Protein AF-A0A2V7WWE2-F1 (afdb_monomer_lite)

pLDDT: mean 91.89, std 11.07, range [29.5, 98.69]

Sequence (239 aa):
MPLVTQDVGNCPMEGPNFLPQVLTAIAQVRSQQPEIFQDAGGNTLVVSPGRFLVGVIDNLDRMGLCAGFDTEEIQVTNAASFNDQYHLLTSRGYLRTDPSIYRATCHPSAVPTPHPPFHPANPGCSLPSSLETTCDFEPQIMYVADVESSLDQVIREHPEAFDNPQAYTPRVNDGYLNIYHQWFIDAMVKRGYCAWWDSEEVQVKKENRFSEHYKIFLSDGHVRRGNDSYRSTCWPAAF

Foldseek 3Di:
DDPPPDDFFDWAAPADPCLVQLLVLLVVLCVVPVVQWDDDPPWIARQDVQSNLVSSQVSLVVVQWHWAAPPAWIWIGNDQQKTWTFGQADPRRTGDNDRVRTDTMGGGGCPPPDDDDFDDWDVLAPADADAFRDWDDHPDDDCQVLLLVLLLVLLVVCVVQFPDSPDPWTFGHPVCPVPSVVSSQVSLSVVQWTWDDPPAWIWIDNYQQKIWTFRQADPVRIGDHDPVRTDTITGRYHD

Secondary structure (DSSP, 8-state):
---------B------SSHHHHHHHHHHHHHH-GGGEEEETTEEEES-HHHHHHHHHHHHHHTT-EEEE-SS-EEEEEETTEEEEE--B-TT-BBP-SGGGEEEEEBS---SPPPPPPPPPPTT--SPP---SEEE--S--SSHHHHHHHHHHHHHH-GGGBS-TTSSSPBBPGGGHHHHHHHHHHHHHHTT-EEEE-SS-EEEESSTT-EEEE--B-TTSBBP-SGGGEEEEEES---

Radius of gyration: 20.91 Å; chains: 1; bounding box: 53×30×55 Å

Structure (mmCIF, N/CA/C/O backbone):
data_AF-A0A2V7WWE2-F1
#
_entry.id   AF-A0A2V7WWE2-F1
#
loop_
_atom_site.group_PDB
_atom_site.id
_atom_site.type_symbol
_atom_site.label_atom_id
_atom_site.label_alt_id
_atom_site.label_comp_id
_atom_site.label_asym_id
_atom_site.label_entity_id
_atom_site.label_seq_id
_atom_site.pdbx_PDB_ins_code
_atom_site.Cartn_x
_atom_site.Cartn_y
_atom_site.Cartn_z
_atom_site.occupancy
_atom_site.B_iso_or_equiv
_atom_site.auth_seq_id
_atom_site.auth_comp_id
_atom_site.auth_asym_id
_atom_site.auth_atom_id
_atom_site.pdbx_PDB_model_num
ATOM 1 N N . MET A 1 1 ? 22.322 8.525 15.252 1.00 35.34 1 MET A N 1
ATOM 2 C CA . MET A 1 1 ? 23.369 8.727 14.226 1.00 35.34 1 MET A CA 1
ATOM 3 C C . MET A 1 1 ? 22.893 9.856 13.328 1.00 35.34 1 MET A C 1
ATOM 5 O O . MET A 1 1 ? 21.698 9.870 13.056 1.00 35.34 1 MET A O 1
ATOM 9 N N . PRO A 1 2 ? 23.733 10.829 12.948 1.00 29.50 2 PRO A N 1
ATOM 10 C CA . PRO A 1 2 ? 23.307 11.861 12.010 1.00 29.50 2 PRO A CA 1
ATOM 11 C C . PRO A 1 2 ? 22.984 11.204 10.662 1.00 29.50 2 PRO A C 1
ATOM 13 O O . PRO A 1 2 ? 23.776 10.402 10.167 1.00 29.50 2 PRO A O 1
ATOM 16 N N . LEU A 1 3 ? 21.809 11.515 10.109 1.00 32.94 3 LEU A N 1
ATOM 17 C CA . LEU A 1 3 ? 21.465 11.230 8.718 1.00 32.94 3 LEU A CA 1
ATOM 18 C C . LEU A 1 3 ? 22.483 11.969 7.852 1.00 32.94 3 LEU A C 1
ATOM 20 O O . LEU A 1 3 ? 22.447 13.193 7.748 1.00 32.94 3 LEU A O 1
ATOM 24 N N . VAL A 1 4 ? 23.433 11.231 7.287 1.00 37.19 4 VAL A N 1
ATOM 25 C CA . VAL A 1 4 ? 24.248 11.743 6.192 1.00 37.19 4 VAL A CA 1
ATOM 26 C C . VAL A 1 4 ? 23.308 11.786 4.999 1.00 37.19 4 VAL A C 1
ATOM 28 O O . VAL A 1 4 ? 23.065 10.765 4.362 1.00 37.19 4 VAL A O 1
ATOM 31 N N . THR A 1 5 ? 22.714 12.947 4.739 1.00 43.22 5 THR A N 1
ATOM 32 C CA . THR A 1 5 ? 22.095 13.216 3.445 1.00 43.22 5 THR A CA 1
ATOM 33 C C . THR A 1 5 ? 23.237 13.220 2.442 1.00 43.22 5 THR A C 1
ATOM 35 O O . THR A 1 5 ? 24.013 14.174 2.381 1.00 43.22 5 THR A O 1
ATOM 38 N N . GLN A 1 6 ? 23.417 12.107 1.736 1.00 47.66 6 GLN A N 1
ATOM 39 C CA . GLN A 1 6 ? 24.219 12.104 0.525 1.00 47.66 6 GLN A CA 1
ATOM 40 C C . GLN A 1 6 ? 23.581 13.157 -0.383 1.00 47.66 6 GLN A C 1
ATOM 42 O O . GLN A 1 6 ? 22.377 13.082 -0.631 1.00 47.66 6 GLN A O 1
ATOM 47 N N . ASP A 1 7 ? 24.350 14.174 -0.783 1.00 50.06 7 ASP A N 1
ATOM 48 C CA . ASP A 1 7 ? 23.918 15.094 -1.834 1.00 50.06 7 ASP A CA 1
ATOM 49 C C . ASP A 1 7 ? 23.379 14.234 -2.975 1.00 50.06 7 ASP A C 1
ATOM 51 O O . ASP A 1 7 ? 24.085 13.342 -3.459 1.00 50.06 7 ASP A O 1
ATOM 55 N N . VAL A 1 8 ? 22.112 14.446 -3.339 1.00 56.44 8 VAL A N 1
ATOM 56 C CA . VAL A 1 8 ? 21.501 13.741 -4.463 1.00 56.44 8 VAL A CA 1
ATOM 57 C C . VAL A 1 8 ? 22.369 14.079 -5.667 1.00 56.44 8 VAL A C 1
ATOM 59 O O . VAL A 1 8 ? 22.483 15.243 -6.055 1.00 56.44 8 VAL A O 1
ATOM 62 N N . GLY A 1 9 ? 23.090 13.069 -6.153 1.00 61.12 9 GLY A N 1
ATOM 63 C CA . GLY A 1 9 ? 24.083 13.214 -7.202 1.00 61.12 9 GLY A CA 1
ATOM 64 C C . GLY A 1 9 ? 23.501 13.871 -8.450 1.00 61.12 9 GLY A C 1
ATOM 65 O O . GLY A 1 9 ? 22.290 13.907 -8.658 1.00 61.12 9 GLY A O 1
ATOM 66 N N . ASN A 1 10 ? 24.371 14.397 -9.308 1.00 82.44 10 ASN A N 1
ATOM 67 C CA . ASN A 1 10 ? 23.951 14.892 -10.615 1.00 82.44 10 ASN A CA 1
ATOM 68 C C . ASN A 1 10 ? 23.243 13.753 -11.379 1.00 82.44 10 ASN A C 1
ATOM 70 O O . ASN A 1 10 ? 23.842 12.691 -11.559 1.00 82.44 10 ASN A O 1
ATOM 74 N N . CYS A 1 11 ? 22.000 13.981 -11.819 1.00 91.50 11 CYS A N 1
ATOM 75 C CA . CYS A 1 11 ? 21.177 13.012 -12.553 1.00 91.50 11 CYS A CA 1
ATOM 76 C C . CYS A 1 11 ? 20.905 13.482 -13.998 1.00 91.50 11 CYS A C 1
ATOM 78 O O . CYS A 1 11 ? 19.792 13.915 -14.311 1.00 91.50 11 CYS A O 1
ATOM 80 N N . PRO A 1 12 ? 21.912 13.484 -14.888 1.00 93.31 12 PRO A N 1
ATOM 81 C CA . PRO A 1 12 ? 21.728 13.836 -16.293 1.00 93.31 12 PRO A CA 1
ATOM 82 C C . PRO A 1 12 ? 20.987 12.756 -17.099 1.00 93.31 12 PRO A C 1
ATOM 84 O O . PRO A 1 12 ? 20.907 11.587 -16.731 1.00 93.31 12 PRO A O 1
ATOM 87 N N . MET A 1 13 ? 20.490 13.155 -18.270 1.00 93.25 13 MET A N 1
ATOM 88 C CA . MET A 1 13 ? 20.027 12.236 -19.312 1.00 93.25 13 MET A CA 1
ATOM 89 C C . MET A 1 13 ? 21.231 11.703 -20.100 1.00 93.25 13 MET A C 1
ATOM 91 O O . MET A 1 13 ? 21.795 12.428 -20.920 1.00 93.25 13 MET A O 1
ATOM 95 N N . GLU A 1 14 ? 21.607 10.445 -19.874 1.00 92.88 14 GLU A N 1
ATOM 96 C CA . GLU A 1 14 ? 22.780 9.795 -20.496 1.00 92.88 14 GLU A CA 1
ATOM 97 C C . GLU A 1 14 ? 22.408 8.597 -21.387 1.00 92.88 14 GLU A C 1
ATOM 99 O O . GLU A 1 14 ? 23.221 8.127 -22.182 1.00 92.88 14 GLU A O 1
ATOM 104 N N . GLY A 1 15 ? 21.149 8.159 -21.312 1.00 92.50 15 GLY A N 1
ATOM 105 C CA . GLY A 1 15 ? 20.620 6.978 -21.988 1.00 92.50 15 GLY A CA 1
ATOM 106 C C . GLY A 1 15 ? 20.511 5.780 -21.035 1.00 92.50 15 GLY A C 1
ATOM 107 O O . GLY A 1 15 ? 21.312 5.657 -20.111 1.00 92.50 15 GLY A O 1
ATOM 108 N N . PRO A 1 16 ? 19.520 4.890 -21.227 1.00 96.56 16 PRO A N 1
ATOM 109 C CA . PRO A 1 16 ? 19.283 3.802 -20.290 1.00 96.56 16 PRO A CA 1
ATOM 110 C C . PRO A 1 16 ? 20.266 2.641 -20.472 1.00 96.56 16 PRO A C 1
ATOM 112 O O . PRO A 1 16 ? 20.430 2.109 -21.571 1.00 96.56 16 PRO A O 1
ATOM 115 N N . ASN A 1 17 ? 20.818 2.170 -19.362 1.00 97.94 17 ASN A N 1
ATOM 116 C CA . ASN A 1 17 ? 21.628 0.961 -19.241 1.00 97.94 17 ASN A CA 1
ATOM 117 C C . ASN A 1 17 ? 20.767 -0.290 -18.988 1.00 97.94 17 ASN A C 1
ATOM 119 O O . ASN A 1 17 ? 21.136 -1.389 -19.405 1.00 97.94 17 ASN A O 1
ATOM 123 N N . PHE A 1 18 ? 19.616 -0.127 -18.324 1.00 98.38 18 PHE A N 1
ATOM 124 C CA . PHE A 1 18 ? 18.780 -1.237 -17.832 1.00 98.38 18 PHE A CA 1
ATOM 125 C C . PHE A 1 18 ? 17.380 -1.328 -18.463 1.00 98.38 18 PHE A C 1
ATOM 127 O O . PHE A 1 18 ? 16.560 -2.140 -18.026 1.00 98.38 18 PHE A O 1
ATOM 134 N N . LEU A 1 19 ? 17.078 -0.533 -19.498 1.00 98.19 19 LEU A N 1
ATOM 135 C CA . LEU A 1 19 ? 15.742 -0.500 -20.111 1.00 98.19 19 LEU A CA 1
ATOM 136 C C . LEU A 1 19 ? 15.237 -1.891 -20.554 1.00 98.19 19 LEU A C 1
ATOM 138 O O . LEU A 1 19 ? 14.092 -2.216 -20.235 1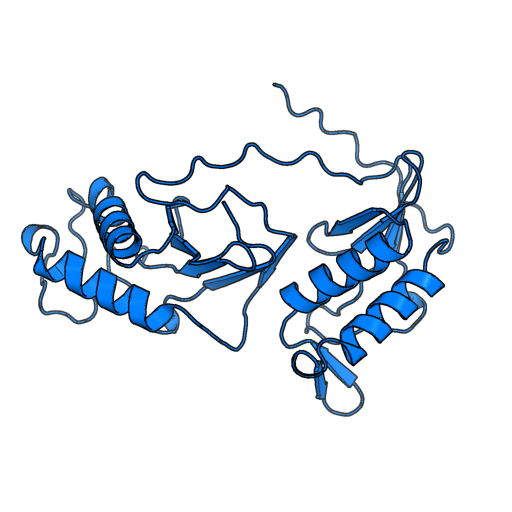.00 98.19 19 LEU A O 1
ATOM 142 N N . PRO A 1 20 ? 16.030 -2.751 -21.231 1.00 98.19 20 PRO A N 1
ATOM 143 C CA . PRO A 1 20 ? 15.572 -4.095 -21.595 1.00 98.19 20 PRO A CA 1
ATOM 144 C C . PRO A 1 20 ? 15.162 -4.954 -20.388 1.00 98.19 20 PRO A C 1
ATOM 146 O O . PRO A 1 20 ? 14.173 -5.686 -20.455 1.00 98.19 20 PRO A O 1
ATOM 149 N N . GLN A 1 21 ? 15.895 -4.856 -19.279 1.00 98.69 21 GLN A N 1
ATOM 150 C CA . GLN A 1 21 ? 15.638 -5.598 -18.047 1.00 98.69 21 GLN A CA 1
ATOM 151 C C . GLN A 1 21 ? 14.380 -5.078 -17.354 1.00 98.69 21 GLN A C 1
ATOM 153 O O . GLN A 1 21 ? 13.536 -5.879 -16.961 1.00 98.69 21 GLN A O 1
ATOM 158 N N . VAL A 1 22 ? 14.189 -3.756 -17.304 1.00 98.62 22 VAL A N 1
ATOM 159 C CA . VAL A 1 22 ? 12.964 -3.133 -16.775 1.00 98.62 22 VAL A CA 1
ATOM 160 C C . VAL A 1 22 ? 11.737 -3.572 -17.572 1.00 98.62 22 VAL A C 1
ATOM 162 O O . VAL A 1 22 ? 10.755 -4.031 -16.991 1.00 98.62 22 VAL A O 1
ATOM 165 N N . LEU A 1 23 ? 11.792 -3.519 -18.907 1.00 98.38 23 LEU A N 1
ATOM 166 C CA . LEU A 1 23 ? 10.684 -3.977 -19.754 1.00 98.38 23 LEU A CA 1
ATOM 167 C C . LEU A 1 23 ? 10.405 -5.478 -19.577 1.00 98.38 23 LEU A C 1
ATOM 169 O O . LEU A 1 23 ? 9.245 -5.894 -19.558 1.00 98.38 23 LEU A O 1
ATOM 173 N N . THR A 1 24 ? 11.454 -6.286 -19.398 1.00 98.56 24 THR A N 1
ATOM 174 C CA . THR A 1 24 ? 11.321 -7.722 -19.112 1.00 98.56 24 THR A CA 1
ATOM 175 C C . THR A 1 24 ? 10.654 -7.959 -17.757 1.00 98.56 24 THR A C 1
ATOM 177 O O . THR A 1 24 ? 9.721 -8.757 -17.676 1.00 98.56 24 THR A O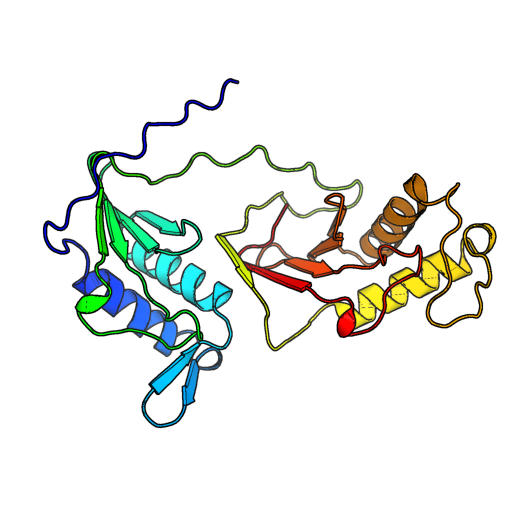 1
ATOM 180 N N . ALA A 1 25 ? 11.068 -7.240 -16.711 1.00 98.69 25 ALA A N 1
ATOM 181 C CA . ALA A 1 25 ? 10.481 -7.334 -15.378 1.00 98.69 25 ALA A CA 1
ATOM 182 C C . ALA A 1 25 ? 8.994 -6.941 -15.388 1.00 98.69 25 ALA A C 1
ATOM 184 O O . ALA A 1 25 ? 8.163 -7.668 -14.849 1.00 98.69 25 ALA A O 1
ATOM 185 N N . ILE A 1 26 ? 8.623 -5.866 -16.092 1.00 98.56 26 ILE A N 1
ATOM 186 C CA . ILE A 1 26 ? 7.218 -5.466 -16.287 1.00 98.56 26 ILE A CA 1
ATOM 187 C C . ILE A 1 26 ? 6.414 -6.582 -16.965 1.00 98.56 26 ILE A C 1
ATOM 189 O O . ILE A 1 26 ? 5.316 -6.924 -16.518 1.00 98.56 26 ILE A O 1
ATOM 193 N N . ALA A 1 27 ? 6.945 -7.171 -18.041 1.00 98.19 27 ALA A N 1
ATOM 194 C CA . ALA A 1 27 ? 6.279 -8.265 -18.745 1.00 98.19 27 ALA A CA 1
ATOM 195 C C . ALA A 1 27 ? 6.100 -9.503 -17.849 1.00 98.19 27 ALA A C 1
ATOM 197 O O . ALA A 1 27 ? 5.054 -10.154 -17.893 1.00 98.19 27 ALA A O 1
ATOM 198 N N . GLN A 1 28 ? 7.084 -9.800 -16.998 1.00 98.69 28 GLN A N 1
ATOM 199 C CA . GLN A 1 28 ? 6.992 -10.871 -16.010 1.00 98.69 28 GLN A CA 1
ATOM 200 C C . GLN A 1 28 ? 5.907 -10.592 -14.970 1.00 98.69 28 GLN A C 1
ATOM 202 O O . GLN A 1 28 ? 5.098 -11.483 -14.728 1.00 98.69 28 GLN A O 1
ATOM 207 N N . VAL A 1 29 ? 5.802 -9.370 -14.431 1.00 98.56 29 VAL A N 1
ATOM 208 C CA . VAL A 1 29 ? 4.708 -9.017 -13.506 1.00 98.56 29 VAL A CA 1
ATOM 209 C C . VAL A 1 29 ? 3.347 -9.204 -14.172 1.00 98.56 29 VAL A C 1
ATOM 211 O O . VAL A 1 29 ? 2.466 -9.820 -13.580 1.00 98.56 29 VAL A O 1
ATOM 214 N N . ARG A 1 30 ? 3.186 -8.770 -15.429 1.00 97.75 30 ARG A N 1
ATOM 215 C CA . ARG A 1 30 ? 1.944 -8.988 -16.197 1.00 97.75 30 ARG A CA 1
ATOM 216 C C . ARG A 1 30 ? 1.577 -10.461 -16.340 1.00 97.75 30 ARG A C 1
ATOM 218 O O . ARG A 1 30 ? 0.399 -10.796 -16.307 1.00 97.75 30 ARG A O 1
ATOM 225 N N . SER A 1 31 ? 2.568 -11.334 -16.502 1.00 98.06 31 SER A N 1
ATOM 226 C CA . SER A 1 31 ? 2.343 -12.779 -16.579 1.00 98.06 31 SER A CA 1
ATOM 227 C C . SER A 1 31 ? 2.091 -13.421 -15.212 1.00 98.06 31 SER A C 1
ATOM 229 O O . SER A 1 31 ? 1.371 -14.412 -15.145 1.00 98.06 31 SER A O 1
ATOM 231 N N . GLN A 1 32 ? 2.729 -12.921 -14.154 1.00 98.38 32 GLN A N 1
ATOM 232 C CA . GLN A 1 32 ? 2.682 -13.493 -12.804 1.00 98.38 32 GLN A CA 1
ATOM 233 C C . GLN A 1 32 ? 1.435 -13.054 -12.030 1.00 98.38 32 GLN A C 1
ATOM 235 O O . GLN A 1 32 ? 0.919 -13.826 -11.229 1.00 98.38 32 GLN A O 1
ATOM 240 N N . GLN A 1 33 ? 0.979 -11.822 -12.255 1.00 97.38 33 GLN A N 1
ATOM 241 C CA . GLN A 1 33 ? -0.119 -11.176 -11.535 1.00 97.38 33 GLN A CA 1
ATOM 242 C C . GLN A 1 33 ? -1.065 -10.480 -12.532 1.00 97.38 33 GLN A C 1
ATOM 244 O O . GLN A 1 33 ? -1.207 -9.259 -12.494 1.00 97.38 33 GLN A O 1
ATOM 249 N N . PRO A 1 34 ? -1.683 -11.195 -13.489 1.00 97.25 34 PRO A N 1
ATOM 250 C CA . PRO A 1 34 ? -2.533 -10.567 -14.504 1.00 97.25 34 PRO A CA 1
ATOM 251 C C . PRO A 1 34 ? -3.722 -9.789 -13.912 1.00 97.25 34 PRO A C 1
ATOM 253 O O . PRO A 1 34 ? -4.202 -8.846 -14.531 1.00 97.25 34 PRO A O 1
ATOM 256 N N . GLU A 1 35 ? -4.177 -10.141 -12.710 1.00 96.00 35 GLU A N 1
ATOM 257 C CA . GLU A 1 35 ? -5.311 -9.529 -12.017 1.00 96.00 35 GLU A CA 1
ATOM 258 C C . GLU A 1 35 ? -5.083 -8.083 -11.557 1.00 96.00 35 GLU A C 1
ATOM 260 O O . GLU A 1 35 ? -6.055 -7.394 -11.258 1.00 96.00 35 GLU A O 1
ATOM 265 N N . ILE A 1 36 ? -3.832 -7.603 -11.510 1.00 96.56 36 ILE A N 1
ATOM 266 C CA . ILE A 1 36 ? -3.538 -6.198 -11.169 1.00 96.56 36 ILE A CA 1
ATOM 267 C C . ILE A 1 36 ? -3.534 -5.276 -12.395 1.00 96.56 36 ILE A C 1
ATOM 269 O O . ILE A 1 36 ? -3.244 -4.085 -12.269 1.00 96.56 36 ILE A O 1
ATOM 273 N N . PHE A 1 37 ? -3.865 -5.808 -13.575 1.00 97.25 37 PHE A N 1
ATOM 274 C CA . PHE A 1 37 ? -3.921 -5.070 -14.831 1.00 97.25 37 PHE A CA 1
ATOM 275 C C . PHE A 1 37 ? -5.337 -5.070 -15.404 1.00 97.25 37 PHE A C 1
ATOM 277 O O . PHE A 1 37 ? -5.995 -6.105 -15.491 1.00 97.25 37 PHE A O 1
ATOM 284 N N . GLN A 1 38 ? -5.780 -3.907 -15.871 1.00 96.81 38 GLN A N 1
ATOM 285 C CA . GLN A 1 38 ? -7.083 -3.721 -16.499 1.00 96.81 38 GLN A CA 1
ATOM 286 C C . GLN A 1 38 ? -6.931 -3.027 -17.858 1.00 96.81 38 GLN A C 1
ATOM 288 O O . GLN A 1 38 ? -6.208 -2.037 -17.979 1.00 96.81 38 GLN A O 1
ATOM 293 N N . ASP A 1 39 ? -7.625 -3.526 -18.888 1.00 95.75 39 ASP A N 1
ATOM 294 C CA . ASP A 1 39 ? -7.730 -2.810 -20.165 1.00 95.75 39 ASP A CA 1
ATOM 295 C C . ASP A 1 39 ? -8.594 -1.554 -20.004 1.00 95.75 39 ASP A C 1
ATOM 297 O O . ASP A 1 39 ? -9.682 -1.589 -19.424 1.00 95.75 39 ASP A O 1
ATOM 301 N N . ALA A 1 40 ? -8.091 -0.437 -20.514 1.00 93.75 40 ALA A N 1
ATOM 302 C CA . ALA A 1 40 ? -8.692 0.875 -20.363 1.00 93.75 40 ALA A CA 1
ATOM 303 C C . ALA A 1 40 ? -8.597 1.654 -21.681 1.00 93.75 40 ALA A C 1
ATOM 305 O O . ALA A 1 40 ? -7.879 2.650 -21.802 1.00 93.75 40 ALA A O 1
ATOM 306 N N . GLY A 1 41 ? -9.320 1.170 -22.695 1.00 87.69 41 GLY A N 1
ATOM 307 C CA . GLY A 1 41 ? -9.470 1.870 -23.973 1.00 87.69 41 GLY A CA 1
ATOM 308 C C . GLY A 1 41 ? -8.172 1.927 -24.775 1.00 87.69 41 GLY A C 1
ATOM 309 O O . GLY A 1 41 ? -7.796 2.990 -25.264 1.00 87.69 41 GLY A O 1
ATOM 310 N N . GLY A 1 42 ? -7.469 0.795 -24.873 1.00 88.88 42 GLY A N 1
ATOM 311 C CA . GLY A 1 42 ? -6.179 0.690 -25.563 1.00 88.88 42 GLY A CA 1
ATOM 312 C C . GLY A 1 42 ? -4.966 1.045 -24.699 1.00 88.88 42 GLY A C 1
ATOM 313 O O . GLY A 1 42 ? -3.836 0.891 -25.155 1.00 88.88 42 GLY A O 1
ATOM 314 N N . ASN A 1 43 ? -5.185 1.472 -23.452 1.00 94.12 43 ASN A N 1
ATOM 315 C CA . ASN A 1 43 ? -4.149 1.581 -22.426 1.00 94.12 43 ASN A CA 1
ATOM 316 C C . ASN A 1 43 ? -4.310 0.466 -21.388 1.00 94.12 43 ASN A C 1
ATOM 318 O O . ASN A 1 43 ? -5.368 -0.147 -21.272 1.00 94.12 43 ASN A O 1
ATOM 322 N N . THR A 1 44 ? -3.271 0.231 -20.590 1.00 97.25 44 THR A N 1
ATOM 323 C CA . THR A 1 44 ? -3.332 -0.688 -19.447 1.00 97.25 44 THR A CA 1
ATOM 324 C C . THR A 1 44 ? -3.300 0.112 -18.153 1.00 97.25 44 THR A C 1
ATOM 326 O O . THR A 1 44 ? -2.331 0.821 -17.896 1.00 97.25 44 THR A O 1
ATOM 329 N N . LEU A 1 45 ? -4.352 0.006 -17.345 1.00 97.19 45 LEU A N 1
ATOM 330 C CA . LEU A 1 45 ? -4.400 0.543 -15.989 1.00 97.19 45 LEU A CA 1
ATOM 331 C C . LEU A 1 45 ? -3.811 -0.483 -15.017 1.00 97.19 45 LEU A C 1
ATOM 333 O O . LEU A 1 45 ? -4.187 -1.655 -15.060 1.00 97.19 45 LEU A O 1
ATOM 337 N N . VAL A 1 46 ? -2.908 -0.044 -14.142 1.00 97.00 46 VAL A N 1
ATOM 338 C CA . VAL A 1 46 ? -2.429 -0.840 -13.008 1.00 97.00 46 VAL A CA 1
ATOM 339 C C . VAL A 1 46 ? -3.304 -0.515 -11.806 1.00 97.00 46 VAL A C 1
ATOM 341 O O . VAL A 1 46 ? -3.243 0.590 -11.276 1.00 97.00 46 VAL A O 1
ATOM 344 N N . VAL A 1 47 ? -4.148 -1.463 -11.400 1.00 95.81 47 VAL A N 1
ATOM 345 C CA . VAL A 1 47 ? -5.127 -1.254 -10.316 1.00 95.81 47 VAL A CA 1
ATOM 346 C C . VAL A 1 47 ? -4.549 -1.522 -8.928 1.00 95.81 47 VAL A C 1
ATOM 348 O O . VAL A 1 47 ? -5.184 -1.167 -7.946 1.00 95.81 47 VAL A O 1
ATOM 351 N N . SER A 1 48 ? -3.355 -2.118 -8.860 1.00 95.88 48 SER A N 1
ATOM 352 C CA . SER A 1 48 ? -2.573 -2.284 -7.632 1.00 95.88 48 SER A CA 1
ATOM 353 C C . SER A 1 48 ? -1.131 -1.819 -7.863 1.00 95.88 48 SER A C 1
ATOM 355 O O . SER A 1 48 ? -0.270 -2.623 -8.248 1.00 95.88 48 SER A O 1
ATOM 357 N N . PRO A 1 49 ? -0.853 -0.509 -7.712 1.00 94.38 49 PRO A N 1
ATOM 358 C CA . PRO A 1 49 ? 0.480 0.051 -7.924 1.00 94.38 49 PRO A CA 1
ATOM 359 C C . PRO A 1 49 ? 1.538 -0.583 -7.019 1.00 94.38 49 PRO A C 1
ATOM 361 O O . PRO A 1 49 ? 2.636 -0.882 -7.488 1.00 94.38 49 PRO A O 1
ATOM 364 N N . GLY A 1 50 ? 1.201 -0.868 -5.756 1.00 94.19 50 GLY A N 1
ATOM 365 C CA . GLY A 1 50 ? 2.143 -1.453 -4.804 1.00 94.19 50 GLY A CA 1
ATOM 366 C C . GLY A 1 50 ? 2.594 -2.853 -5.196 1.00 94.19 50 GLY A C 1
ATOM 367 O O . GLY A 1 50 ? 3.794 -3.118 -5.290 1.00 94.19 50 GLY A O 1
ATOM 368 N N . ARG A 1 51 ? 1.648 -3.736 -5.538 1.00 96.06 51 ARG A N 1
ATOM 369 C CA . ARG A 1 51 ? 1.978 -5.086 -6.024 1.00 96.06 51 ARG A CA 1
ATOM 370 C C . ARG A 1 51 ? 2.752 -5.055 -7.337 1.00 96.06 51 ARG A C 1
ATOM 372 O O . ARG A 1 51 ? 3.611 -5.909 -7.560 1.00 96.06 51 ARG A O 1
ATOM 379 N N . PHE A 1 52 ? 2.456 -4.085 -8.201 1.00 97.38 52 PHE A N 1
ATOM 380 C CA . PHE A 1 52 ? 3.174 -3.899 -9.454 1.00 97.38 52 PHE A CA 1
ATOM 381 C C . PHE A 1 52 ? 4.631 -3.494 -9.221 1.00 97.38 52 PHE A C 1
ATOM 383 O O . PHE A 1 52 ? 5.525 -4.164 -9.735 1.00 97.38 52 PHE A O 1
ATOM 390 N N . LEU A 1 53 ? 4.877 -2.446 -8.429 1.00 96.69 53 LEU A N 1
ATOM 391 C CA . LEU A 1 53 ? 6.223 -1.933 -8.160 1.00 96.69 53 LEU A CA 1
ATOM 392 C C . LEU A 1 53 ? 7.086 -2.975 -7.440 1.00 96.69 53 LEU A C 1
ATOM 394 O O . LEU A 1 53 ? 8.187 -3.267 -7.906 1.00 96.69 53 LEU A O 1
ATOM 398 N N . VAL A 1 54 ? 6.559 -3.617 -6.390 1.00 96.00 54 VAL A N 1
ATOM 399 C CA . VAL A 1 54 ? 7.257 -4.713 -5.693 1.00 96.00 54 VAL A CA 1
ATOM 400 C C . VAL A 1 54 ? 7.552 -5.869 -6.649 1.00 96.00 54 VAL A C 1
ATOM 402 O O . VAL A 1 54 ? 8.672 -6.365 -6.690 1.00 96.00 54 VAL A O 1
ATOM 405 N N . GLY A 1 55 ? 6.592 -6.255 -7.495 1.00 97.75 55 GLY A N 1
ATOM 406 C CA . GLY A 1 55 ? 6.809 -7.305 -8.487 1.00 97.75 55 GLY A CA 1
ATOM 407 C C . GLY A 1 55 ? 7.894 -6.962 -9.516 1.00 97.75 55 GLY A C 1
ATOM 408 O O . GLY A 1 55 ? 8.627 -7.851 -9.953 1.00 97.75 55 GLY A O 1
ATOM 409 N N . VAL A 1 56 ? 8.006 -5.694 -9.928 1.00 98.31 56 VAL A N 1
ATOM 410 C CA . VAL A 1 56 ? 9.072 -5.244 -10.835 1.00 98.31 56 VAL A CA 1
ATOM 411 C C . VAL A 1 56 ? 10.424 -5.330 -10.133 1.00 98.31 56 VAL A C 1
ATOM 413 O O . VAL A 1 56 ? 11.352 -5.896 -10.708 1.00 98.31 56 VAL A O 1
ATOM 416 N N . ILE A 1 57 ? 10.522 -4.833 -8.896 1.00 97.38 57 ILE A N 1
ATOM 417 C CA . ILE A 1 57 ? 11.747 -4.885 -8.085 1.00 97.38 57 ILE A CA 1
ATOM 418 C C . ILE A 1 57 ? 12.190 -6.337 -7.870 1.00 97.38 57 ILE A C 1
ATOM 420 O O . ILE A 1 57 ? 13.332 -6.666 -8.173 1.00 97.38 57 ILE A O 1
ATOM 424 N N . ASP A 1 58 ? 11.282 -7.229 -7.470 1.00 97.31 58 ASP A N 1
ATOM 425 C CA . ASP A 1 58 ? 11.564 -8.657 -7.278 1.00 97.31 58 ASP A CA 1
ATOM 426 C C . ASP A 1 58 ? 12.089 -9.329 -8.555 1.00 97.31 58 ASP A C 1
ATOM 428 O O . ASP A 1 58 ? 12.970 -10.190 -8.520 1.00 97.31 58 ASP A O 1
ATOM 432 N N . ASN A 1 59 ? 11.519 -8.984 -9.711 1.00 98.69 59 ASN A N 1
ATOM 433 C CA . ASN A 1 59 ? 11.962 -9.538 -10.986 1.00 98.69 59 ASN A CA 1
ATOM 434 C C . ASN A 1 59 ? 13.332 -8.982 -11.407 1.00 98.69 59 ASN A C 1
ATOM 436 O O . ASN A 1 59 ? 14.130 -9.739 -11.956 1.00 98.69 59 ASN A O 1
ATOM 440 N N . LEU A 1 60 ? 13.630 -7.710 -11.123 1.00 98.56 60 LEU A N 1
ATOM 441 C CA . LEU A 1 60 ? 14.956 -7.120 -11.338 1.00 98.56 60 LEU A CA 1
ATOM 442 C C . LEU A 1 60 ? 16.012 -7.735 -10.406 1.00 98.56 60 LEU A C 1
ATOM 444 O O . LEU A 1 60 ? 17.100 -8.077 -10.872 1.00 98.56 60 LEU A O 1
ATOM 448 N N . ASP A 1 61 ? 15.670 -7.979 -9.141 1.00 97.19 61 ASP A N 1
ATOM 449 C CA . ASP A 1 61 ? 16.543 -8.653 -8.172 1.00 97.19 61 ASP A CA 1
ATOM 450 C C . ASP A 1 61 ? 16.919 -10.066 -8.645 1.00 97.19 61 ASP A C 1
ATOM 452 O O . ASP A 1 61 ? 18.093 -10.437 -8.681 1.00 97.19 61 ASP A O 1
ATOM 456 N N . ARG A 1 62 ? 15.951 -10.826 -9.179 1.00 98.25 62 ARG A N 1
ATOM 457 C CA . ARG A 1 62 ? 16.212 -12.138 -9.811 1.00 98.25 62 ARG A CA 1
ATOM 458 C C . ARG A 1 62 ? 17.119 -12.063 -11.044 1.00 98.25 62 ARG A C 1
ATOM 460 O O . ARG A 1 62 ? 17.695 -13.081 -11.425 1.00 98.25 62 ARG A O 1
ATOM 467 N N . MET A 1 63 ? 17.249 -10.894 -11.674 1.00 98.38 63 MET A N 1
ATOM 468 C CA . MET A 1 63 ? 18.201 -10.637 -12.763 1.00 98.38 63 MET A CA 1
ATOM 469 C C . MET A 1 63 ? 19.578 -10.173 -12.254 1.00 98.38 63 MET A C 1
ATOM 471 O O . MET A 1 63 ? 20.466 -9.920 -13.067 1.00 98.38 63 MET A O 1
ATOM 475 N N . GLY A 1 64 ? 19.775 -10.074 -10.935 1.00 97.12 64 GLY A N 1
ATOM 476 C CA . GLY A 1 64 ? 21.004 -9.592 -10.307 1.00 97.12 64 GLY A CA 1
ATOM 477 C C . GLY A 1 64 ? 21.135 -8.067 -10.290 1.00 97.12 64 GLY A C 1
ATOM 478 O O . GLY A 1 64 ? 22.255 -7.562 -10.221 1.00 97.12 64 GLY A O 1
ATOM 479 N N . LEU A 1 65 ? 20.019 -7.338 -10.403 1.00 98.00 65 LEU A N 1
ATOM 480 C CA . LEU A 1 65 ? 19.978 -5.878 -10.349 1.00 98.00 65 LEU A CA 1
ATOM 481 C C . LEU A 1 65 ? 19.353 -5.419 -9.033 1.00 98.00 65 LEU A C 1
ATOM 483 O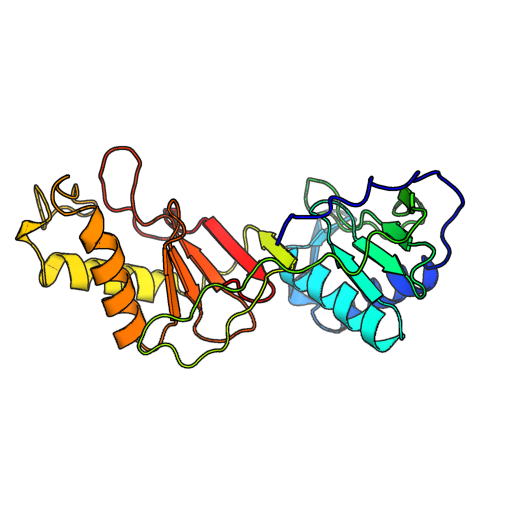 O . LEU A 1 65 ? 18.280 -5.878 -8.657 1.00 98.00 65 LEU A O 1
ATOM 487 N N . CYS A 1 66 ? 19.987 -4.456 -8.372 1.00 96.06 66 CYS A N 1
ATOM 488 C CA . CYS A 1 66 ? 19.383 -3.776 -7.235 1.00 96.06 66 CYS A CA 1
ATOM 489 C C . CYS A 1 66 ? 18.384 -2.742 -7.753 1.00 96.06 66 CYS A C 1
ATOM 491 O O . CYS A 1 66 ? 18.720 -1.949 -8.639 1.00 96.06 66 CYS A O 1
ATOM 493 N N . ALA A 1 67 ? 17.186 -2.715 -7.175 1.00 95.81 67 ALA A N 1
ATOM 494 C CA . ALA A 1 67 ? 16.192 -1.703 -7.487 1.00 95.81 67 ALA A CA 1
ATOM 495 C C . ALA A 1 67 ? 15.516 -1.153 -6.228 1.00 95.81 67 ALA A C 1
ATOM 497 O O . ALA A 1 67 ? 15.397 -1.848 -5.221 1.00 95.81 67 ALA A O 1
ATOM 498 N N . GLY A 1 68 ? 15.081 0.100 -6.299 1.00 93.56 68 GLY A N 1
ATOM 499 C CA . GLY A 1 68 ? 14.318 0.780 -5.256 1.00 93.56 68 GLY A CA 1
ATOM 500 C C . GLY A 1 68 ? 13.296 1.728 -5.870 1.00 93.56 68 GLY A C 1
ATOM 501 O O . GLY A 1 68 ? 13.339 1.986 -7.071 1.00 93.56 68 GLY A O 1
ATOM 502 N N . PHE A 1 69 ? 12.374 2.230 -5.056 1.00 92.50 69 PHE A N 1
ATOM 503 C CA . PHE A 1 69 ? 11.372 3.211 -5.463 1.00 92.50 69 PHE A CA 1
ATOM 504 C C . PHE A 1 69 ? 11.515 4.453 -4.590 1.00 92.50 69 PHE A C 1
ATOM 506 O O . PHE A 1 69 ? 11.564 4.334 -3.368 1.00 92.50 69 PHE A O 1
ATOM 513 N N . ASP A 1 70 ? 11.587 5.630 -5.201 1.00 86.75 70 ASP A N 1
ATOM 514 C CA . ASP A 1 70 ? 11.806 6.897 -4.493 1.00 86.75 70 ASP A CA 1
ATOM 515 C C . ASP A 1 70 ? 10.547 7.754 -4.358 1.00 86.75 70 ASP A C 1
ATOM 517 O O . ASP A 1 70 ? 10.647 8.967 -4.190 1.00 86.75 70 ASP A O 1
ATOM 521 N N . THR A 1 71 ? 9.375 7.115 -4.397 1.00 84.75 71 THR A N 1
ATOM 522 C CA . THR A 1 71 ? 8.021 7.700 -4.454 1.00 84.75 71 THR A CA 1
ATOM 523 C C . THR A 1 71 ? 7.532 8.122 -5.840 1.00 84.75 71 THR A C 1
ATOM 525 O O . THR A 1 71 ? 6.318 8.221 -6.025 1.00 84.75 71 THR A O 1
ATOM 528 N N . GLU A 1 72 ? 8.409 8.285 -6.835 1.00 87.50 72 GLU A N 1
ATOM 529 C CA . GLU A 1 72 ? 7.994 8.615 -8.208 1.00 87.50 72 GLU A CA 1
ATOM 530 C C . GLU A 1 72 ? 8.593 7.663 -9.256 1.00 87.50 72 GLU A C 1
ATOM 532 O O . GLU A 1 72 ? 7.916 7.254 -10.208 1.00 87.50 72 GLU A O 1
ATOM 537 N N . GLU A 1 73 ? 9.847 7.263 -9.072 1.00 93.62 73 GLU A N 1
ATOM 538 C CA . GLU A 1 73 ? 10.656 6.561 -10.056 1.00 93.62 73 GLU A CA 1
ATOM 539 C C . GLU A 1 73 ? 11.254 5.276 -9.469 1.00 93.62 73 GLU A C 1
ATOM 541 O O . GLU A 1 73 ? 11.620 5.178 -8.296 1.00 93.62 73 GLU A O 1
ATOM 546 N N . ILE A 1 74 ? 11.338 4.242 -10.310 1.00 95.94 74 ILE A N 1
ATOM 547 C CA . ILE A 1 74 ? 12.114 3.043 -10.010 1.00 95.94 74 ILE A CA 1
ATOM 548 C C . ILE A 1 74 ? 13.567 3.310 -10.379 1.00 95.94 74 ILE A C 1
ATOM 550 O O . ILE A 1 74 ? 13.898 3.567 -11.539 1.00 95.94 74 ILE A O 1
ATOM 554 N N . GLN A 1 75 ? 14.42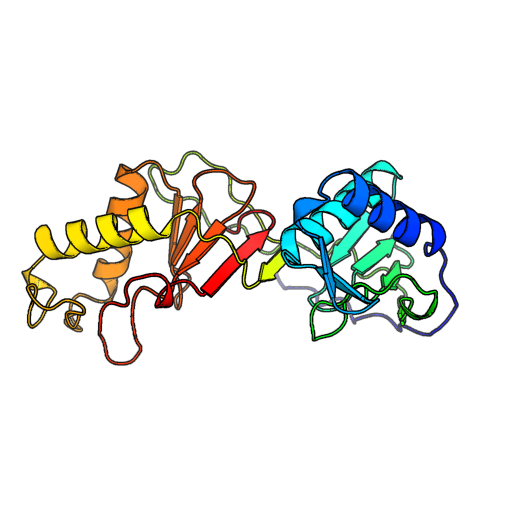5 3.172 -9.383 1.00 96.25 75 GLN A N 1
ATOM 555 C CA . GLN A 1 75 ? 15.863 3.341 -9.470 1.00 96.25 75 GLN A CA 1
ATOM 556 C C . GLN A 1 75 ? 16.481 1.958 -9.695 1.00 96.25 75 GLN A C 1
ATOM 558 O O . GLN A 1 75 ? 16.174 1.044 -8.934 1.00 96.25 75 GLN A O 1
ATOM 563 N N . VAL A 1 76 ? 17.330 1.764 -10.710 1.00 97.88 76 VAL A N 1
ATOM 564 C CA . VAL A 1 76 ? 17.932 0.452 -11.030 1.00 97.88 76 VAL A CA 1
ATOM 565 C C . VAL A 1 76 ? 19.440 0.563 -11.164 1.00 97.88 76 VAL A C 1
ATOM 567 O O . VAL A 1 76 ? 19.947 1.433 -11.874 1.00 97.88 76 VAL A O 1
ATOM 570 N N . THR A 1 77 ? 20.166 -0.345 -10.519 1.00 97.62 77 THR A N 1
ATOM 571 C CA . THR A 1 77 ? 21.623 -0.396 -10.590 1.00 97.62 77 THR A CA 1
ATOM 572 C C . THR A 1 77 ? 22.188 -1.812 -10.511 1.00 97.62 77 THR A C 1
ATOM 574 O O . THR A 1 77 ? 21.552 -2.743 -10.026 1.00 97.62 77 THR A O 1
ATOM 577 N N . ASN A 1 78 ? 23.439 -1.956 -10.934 1.00 96.81 78 ASN A N 1
ATOM 578 C CA . ASN A 1 78 ? 24.309 -3.086 -10.627 1.00 96.81 78 ASN A CA 1
ATOM 579 C C . ASN A 1 78 ? 25.608 -2.666 -9.902 1.00 96.81 78 ASN A C 1
ATOM 581 O O . ASN A 1 78 ? 26.488 -3.503 -9.700 1.00 96.81 78 ASN A O 1
ATOM 585 N N . ALA A 1 79 ? 25.764 -1.384 -9.543 1.00 94.56 79 ALA A N 1
ATOM 586 C CA . ALA A 1 79 ? 26.978 -0.835 -8.943 1.00 94.56 79 ALA A CA 1
ATOM 587 C C . ALA A 1 79 ? 26.709 0.451 -8.140 1.00 94.56 79 ALA A C 1
ATOM 589 O O . ALA A 1 79 ? 25.893 1.284 -8.509 1.00 94.56 79 ALA A O 1
ATOM 590 N N . ALA A 1 80 ? 27.492 0.699 -7.089 1.00 92.06 80 ALA A N 1
ATOM 591 C CA . ALA A 1 80 ? 27.357 1.918 -6.279 1.00 92.06 80 ALA A CA 1
ATOM 592 C C . ALA A 1 80 ? 27.666 3.226 -7.044 1.00 92.06 80 ALA A C 1
ATOM 594 O O . ALA A 1 80 ? 27.356 4.316 -6.567 1.00 92.06 80 ALA A O 1
ATOM 595 N N . SER A 1 81 ? 28.300 3.145 -8.218 1.00 94.12 81 SER A N 1
ATOM 596 C CA . SER A 1 81 ? 28.733 4.322 -8.973 1.00 94.12 81 SER A CA 1
ATOM 597 C C . SER A 1 81 ? 27.612 5.027 -9.729 1.00 94.12 81 SER A C 1
ATOM 599 O O . SER A 1 81 ? 27.782 6.203 -10.021 1.00 94.12 81 SER A O 1
ATOM 601 N N . PHE A 1 82 ? 26.501 4.353 -10.042 1.00 95.56 82 PHE A N 1
ATOM 602 C CA . PHE A 1 82 ? 25.377 4.982 -10.739 1.00 95.56 82 PHE A CA 1
ATOM 603 C C . PHE A 1 82 ? 24.057 4.235 -10.532 1.00 95.56 82 PHE A C 1
ATOM 605 O O . PHE A 1 82 ? 24.052 3.097 -10.069 1.00 95.56 82 PHE A O 1
ATOM 612 N N . ASN A 1 83 ? 22.934 4.836 -10.908 1.00 97.19 83 ASN A N 1
ATOM 613 C CA . ASN A 1 83 ? 21.689 4.119 -11.198 1.00 97.19 83 ASN A CA 1
ATOM 614 C C . ASN A 1 83 ? 20.944 4.806 -12.342 1.00 97.19 83 ASN A C 1
ATOM 616 O O . ASN A 1 83 ? 21.080 6.011 -12.522 1.00 97.19 83 ASN A O 1
ATOM 620 N N . ASP A 1 84 ? 20.120 4.061 -13.068 1.00 97.62 84 ASP A N 1
ATOM 621 C CA . ASP A 1 84 ? 19.119 4.659 -13.953 1.00 97.62 84 ASP A CA 1
ATOM 622 C C . ASP A 1 84 ? 17.807 4.883 -13.195 1.00 97.62 84 ASP A C 1
ATOM 624 O O . ASP A 1 84 ? 17.504 4.146 -12.255 1.00 97.62 84 ASP A O 1
ATOM 628 N N . GLN A 1 85 ? 17.026 5.862 -13.640 1.00 96.94 85 GLN A N 1
ATOM 629 C CA . GLN A 1 85 ? 15.695 6.190 -13.133 1.00 96.94 85 GLN A CA 1
ATOM 630 C C . GLN A 1 85 ? 14.626 5.906 -14.191 1.00 96.94 85 GLN A C 1
ATOM 632 O O . GLN A 1 85 ? 14.777 6.290 -15.360 1.00 96.94 85 GLN A O 1
ATOM 637 N N . TYR A 1 86 ? 13.533 5.255 -13.785 1.00 97.75 86 TYR A N 1
ATOM 638 C CA . TYR A 1 86 ? 12.429 4.869 -14.661 1.00 97.75 86 TYR A CA 1
ATOM 639 C C . TYR A 1 86 ? 11.062 5.202 -14.065 1.00 97.75 86 TYR A C 1
ATOM 641 O O . TYR A 1 86 ? 10.678 4.700 -13.014 1.00 97.75 86 TYR A O 1
ATOM 649 N N . HIS A 1 87 ? 10.254 5.955 -14.802 1.00 96.75 87 HIS A N 1
ATOM 650 C CA . HIS A 1 87 ? 8.901 6.315 -14.390 1.00 96.75 87 HIS A CA 1
ATOM 651 C C . HIS A 1 87 ? 7.884 5.391 -15.075 1.00 96.75 87 HIS A C 1
ATOM 653 O O . HIS A 1 87 ? 7.473 5.631 -16.215 1.00 96.75 87 HIS A O 1
ATOM 659 N N . LEU A 1 88 ? 7.485 4.326 -14.374 1.00 97.38 88 LEU A N 1
ATOM 660 C CA . LEU A 1 88 ? 6.756 3.184 -14.951 1.00 97.38 88 LEU A CA 1
ATOM 661 C C . LEU A 1 88 ? 5.251 3.401 -15.118 1.00 97.38 88 LEU A C 1
ATOM 663 O O . LEU A 1 88 ? 4.627 2.784 -15.981 1.00 97.38 88 LEU A O 1
ATOM 667 N N . LEU A 1 89 ? 4.664 4.264 -14.296 1.00 95.69 89 LEU A N 1
ATOM 668 C CA . LEU A 1 89 ? 3.242 4.587 -14.331 1.00 95.69 89 LEU A CA 1
ATOM 669 C C . LEU A 1 89 ? 3.053 6.043 -14.751 1.00 95.69 89 LEU A C 1
ATOM 671 O O . LEU A 1 89 ? 3.958 6.857 -14.668 1.00 95.69 89 LEU A O 1
ATOM 675 N N . THR A 1 90 ? 1.883 6.399 -15.253 1.00 93.75 90 THR A N 1
ATOM 676 C CA . THR A 1 90 ? 1.462 7.806 -15.278 1.00 93.75 90 THR A CA 1
ATOM 677 C C . THR A 1 90 ? 0.898 8.192 -13.913 1.00 93.75 90 THR A C 1
ATOM 679 O O . THR A 1 90 ? 0.499 7.322 -13.145 1.00 93.75 90 THR A O 1
ATOM 682 N N . SER A 1 91 ? 0.709 9.489 -13.662 1.00 90.25 91 SER A N 1
ATOM 683 C CA . SER A 1 91 ? -0.014 9.971 -12.472 1.00 90.25 91 SER A CA 1
ATOM 684 C C . SER A 1 91 ? -1.468 9.484 -12.373 1.00 90.25 91 SER A C 1
ATOM 686 O O . SER A 1 91 ? -2.113 9.664 -11.348 1.00 90.25 91 SER A O 1
ATOM 688 N N . ARG A 1 92 ? -2.009 8.878 -13.439 1.00 91.94 92 ARG A N 1
ATOM 689 C CA . ARG A 1 92 ? -3.334 8.244 -13.465 1.00 91.94 92 ARG A CA 1
ATOM 690 C C . ARG A 1 92 ? -3.271 6.712 -13.369 1.00 91.94 92 ARG A C 1
ATOM 692 O O . ARG A 1 92 ? -4.271 6.062 -13.644 1.00 91.94 92 ARG A O 1
ATOM 699 N N . GLY A 1 93 ? -2.108 6.130 -13.071 1.00 94.00 93 GLY A N 1
ATOM 700 C CA . GLY A 1 93 ? -1.924 4.680 -12.919 1.00 94.00 93 GLY A CA 1
ATOM 701 C C . GLY A 1 93 ? -1.796 3.889 -14.227 1.00 94.00 93 GLY A C 1
ATOM 702 O O . GLY A 1 93 ? -1.699 2.664 -14.199 1.00 94.00 93 GLY A O 1
ATOM 703 N N . TYR A 1 94 ? -1.792 4.548 -15.393 1.00 96.62 94 TYR A N 1
ATOM 704 C CA . TYR A 1 94 ? -1.560 3.847 -16.663 1.00 96.62 94 TYR A CA 1
ATOM 705 C C . TYR A 1 94 ? -0.111 3.386 -16.793 1.00 96.62 94 TYR A C 1
ATOM 707 O O . TYR A 1 94 ? 0.805 4.185 -16.600 1.00 96.62 94 TYR A O 1
ATOM 715 N N . LEU A 1 95 ? 0.073 2.125 -17.175 1.00 97.44 95 LEU A N 1
ATOM 716 C CA . LEU A 1 95 ? 1.367 1.515 -17.440 1.00 97.44 95 LEU A CA 1
ATOM 717 C C . LEU A 1 95 ? 2.044 2.172 -18.645 1.00 97.44 95 LEU A C 1
ATOM 719 O O . LEU A 1 95 ? 1.446 2.296 -19.715 1.00 97.44 95 LEU A O 1
ATOM 723 N N . ARG A 1 96 ? 3.321 2.515 -18.490 1.00 96.00 96 ARG A N 1
ATOM 724 C CA . ARG A 1 96 ? 4.204 2.911 -19.584 1.00 96.00 96 ARG A CA 1
ATOM 725 C C . ARG A 1 96 ? 5.148 1.760 -19.922 1.00 96.00 96 ARG A C 1
ATOM 727 O O . ARG A 1 96 ? 5.771 1.174 -19.041 1.00 96.00 96 ARG A O 1
ATOM 734 N N . THR A 1 97 ? 5.259 1.438 -21.205 1.00 93.31 97 THR A N 1
ATOM 735 C CA . THR A 1 97 ? 6.164 0.385 -21.709 1.00 93.31 97 THR A CA 1
ATOM 736 C C . THR A 1 97 ? 7.022 0.855 -22.876 1.00 93.31 97 THR A C 1
ATOM 738 O O . THR A 1 97 ? 7.731 0.057 -23.485 1.00 93.31 97 THR A O 1
ATOM 741 N N . ASP A 1 98 ? 6.914 2.124 -23.253 1.00 92.69 98 ASP A N 1
ATOM 742 C CA . ASP A 1 98 ? 7.717 2.701 -24.317 1.00 92.69 98 ASP A CA 1
ATOM 743 C C . ASP A 1 98 ? 9.065 3.210 -23.763 1.00 92.69 98 ASP A C 1
ATOM 745 O O . ASP A 1 98 ? 9.181 3.461 -22.563 1.00 92.69 98 ASP A O 1
ATOM 749 N N . PRO A 1 99 ? 10.099 3.392 -24.604 1.00 91.50 99 PRO A N 1
ATOM 750 C CA . PRO A 1 99 ? 11.418 3.827 -24.140 1.00 91.50 99 PRO A CA 1
ATOM 751 C C . PRO A 1 99 ? 11.446 5.165 -23.382 1.00 91.50 99 PRO A C 1
ATOM 753 O O . PRO A 1 99 ? 12.427 5.433 -22.689 1.00 91.50 99 PRO A O 1
ATOM 756 N N . SER A 1 100 ? 10.394 5.995 -23.462 1.00 91.31 100 SER A N 1
ATOM 757 C CA . SER A 1 100 ? 10.305 7.249 -22.701 1.00 91.31 100 SER A CA 1
ATOM 758 C C . SER A 1 100 ? 10.088 7.053 -21.200 1.00 91.31 100 SER A C 1
ATOM 760 O O . SER A 1 100 ? 10.017 8.047 -20.478 1.00 91.31 100 SER A O 1
ATOM 762 N N . ILE A 1 101 ? 10.002 5.812 -20.700 1.00 96.62 101 ILE A N 1
ATOM 763 C CA . ILE A 1 101 ? 10.023 5.556 -19.254 1.00 96.62 101 ILE A CA 1
ATOM 764 C C . ILE A 1 101 ? 11.348 5.942 -18.602 1.00 96.62 101 ILE A C 1
ATOM 766 O O . ILE A 1 101 ? 11.339 6.247 -17.417 1.00 96.62 101 ILE A O 1
ATOM 770 N N . TYR A 1 102 ? 12.459 5.953 -19.345 1.00 97.62 102 TYR A N 1
ATOM 771 C CA . TYR A 1 102 ? 13.750 6.415 -18.833 1.00 97.62 102 TYR A CA 1
ATOM 772 C C . TYR A 1 102 ? 13.715 7.917 -18.519 1.00 97.62 102 TYR A C 1
ATOM 774 O O . TYR A 1 102 ? 13.140 8.711 -19.275 1.00 97.62 102 TYR A O 1
ATOM 782 N N . ARG A 1 103 ? 14.319 8.300 -17.392 1.00 96.19 103 ARG A N 1
ATOM 783 C CA . ARG A 1 103 ? 14.265 9.667 -16.855 1.00 96.19 103 ARG A CA 1
ATOM 784 C C . ARG A 1 103 ? 15.629 10.299 -16.659 1.00 96.19 103 ARG A C 1
ATOM 786 O O . ARG A 1 103 ? 15.791 11.463 -17.004 1.00 96.19 103 ARG A O 1
ATOM 793 N N . ALA A 1 104 ? 16.581 9.553 -16.115 1.00 95.62 104 ALA A N 1
ATOM 794 C CA . ALA A 1 104 ? 17.928 10.036 -15.851 1.00 95.62 104 ALA A CA 1
ATOM 795 C C . ALA A 1 104 ? 18.856 8.879 -15.474 1.00 95.62 104 ALA A C 1
ATOM 797 O O . ALA A 1 104 ? 18.404 7.769 -15.188 1.00 95.62 104 ALA A O 1
ATOM 798 N N . THR A 1 105 ? 20.149 9.175 -15.416 1.00 96.31 105 THR A N 1
ATOM 799 C CA . THR A 1 105 ? 21.164 8.343 -14.774 1.00 96.31 105 THR A CA 1
ATOM 800 C C . THR A 1 105 ? 21.841 9.179 -13.693 1.00 96.31 105 THR A C 1
ATOM 802 O O . THR A 1 105 ? 22.370 10.245 -13.987 1.00 96.31 105 THR A O 1
ATOM 805 N N . CYS A 1 106 ? 21.796 8.732 -12.441 1.00 94.50 106 CYS A N 1
ATOM 806 C CA . CYS A 1 106 ? 22.353 9.444 -11.290 1.00 94.50 106 CYS A CA 1
ATOM 807 C C . CYS A 1 106 ? 23.753 8.941 -10.943 1.00 94.50 106 CYS A C 1
ATOM 809 O O . CYS A 1 106 ? 23.998 7.736 -10.999 1.00 94.50 106 CYS A O 1
ATOM 811 N N . HIS A 1 107 ? 24.645 9.856 -10.541 1.00 94.44 107 HIS A N 1
ATOM 812 C CA . HIS A 1 107 ? 26.007 9.554 -10.081 1.00 94.44 107 HIS A CA 1
ATOM 813 C C . HIS A 1 107 ? 26.324 10.297 -8.767 1.00 94.44 107 HIS A C 1
ATOM 815 O O . HIS A 1 107 ? 26.363 11.532 -8.772 1.00 94.44 107 HIS A O 1
ATOM 821 N N . PRO A 1 108 ? 26.615 9.602 -7.649 1.00 92.88 108 PRO A N 1
ATOM 822 C CA . PRO A 1 108 ? 26.619 8.146 -7.485 1.00 92.88 108 PRO A CA 1
ATOM 823 C C . PRO A 1 108 ? 25.202 7.545 -7.499 1.00 92.88 108 PRO A C 1
ATOM 825 O O . PRO A 1 108 ? 24.215 8.264 -7.636 1.00 92.88 108 PRO A O 1
ATOM 828 N N . SER A 1 109 ? 25.113 6.222 -7.346 1.00 92.75 109 SER A N 1
ATOM 829 C CA . SER A 1 109 ? 23.834 5.525 -7.186 1.00 92.75 109 SER A CA 1
ATOM 830 C C . SER A 1 109 ? 23.060 6.042 -5.968 1.00 92.75 109 SER A C 1
ATOM 832 O O . SER A 1 109 ? 23.638 6.171 -4.888 1.00 92.75 109 SER A O 1
ATOM 834 N N . ALA A 1 110 ? 21.759 6.292 -6.127 1.00 87.94 110 ALA A N 1
ATOM 835 C CA . ALA A 1 110 ? 20.839 6.643 -5.041 1.00 87.94 110 ALA A CA 1
ATOM 836 C C . ALA A 1 110 ? 20.327 5.417 -4.248 1.00 87.94 110 ALA A C 1
ATOM 838 O O . ALA A 1 110 ? 19.725 5.574 -3.183 1.00 87.94 110 ALA A O 1
ATOM 839 N N . VAL A 1 111 ? 20.599 4.198 -4.737 1.00 88.69 111 VAL A N 1
ATOM 840 C CA . VAL A 1 111 ? 20.247 2.930 -4.079 1.00 88.69 111 VAL A CA 1
ATOM 841 C C . VAL A 1 111 ? 21.487 2.124 -3.656 1.00 88.69 111 VAL A C 1
ATOM 843 O O . VAL A 1 111 ? 22.516 2.164 -4.334 1.00 88.69 111 VAL A O 1
ATOM 846 N N . PRO A 1 112 ? 21.398 1.326 -2.572 1.00 82.81 112 PRO A N 1
ATOM 847 C CA . PRO A 1 112 ? 20.244 1.200 -1.681 1.00 82.81 112 PRO A CA 1
ATOM 848 C C . PRO A 1 112 ? 20.093 2.428 -0.776 1.00 82.81 112 PRO A C 1
ATOM 850 O O . PRO A 1 112 ? 21.070 2.935 -0.224 1.00 82.81 112 PRO A O 1
ATOM 853 N N . THR A 1 113 ? 18.858 2.884 -0.594 1.00 75.12 113 THR A N 1
ATOM 854 C CA . THR A 1 113 ? 18.554 3.956 0.353 1.00 75.12 113 THR A CA 1
ATOM 855 C C . THR A 1 113 ? 18.648 3.400 1.778 1.00 75.12 113 THR A C 1
ATOM 857 O O . THR A 1 113 ? 18.111 2.321 2.044 1.00 75.12 113 THR A O 1
ATOM 860 N N . PRO A 1 114 ? 19.329 4.080 2.719 1.00 76.56 114 PRO A N 1
ATOM 861 C CA . PRO A 1 114 ? 19.368 3.635 4.105 1.00 76.56 114 PRO A CA 1
ATOM 862 C C . PRO A 1 114 ? 17.956 3.509 4.684 1.00 76.56 114 PRO A C 1
ATOM 864 O O . PRO A 1 114 ? 17.179 4.462 4.636 1.00 76.56 114 PRO A O 1
ATOM 867 N N . HIS A 1 115 ? 17.634 2.352 5.262 1.00 75.19 115 HIS A N 1
ATOM 868 C CA . HIS A 1 115 ? 16.342 2.163 5.915 1.00 75.19 115 HIS A CA 1
ATOM 869 C C . HIS A 1 115 ? 16.246 3.013 7.191 1.00 75.19 115 HIS A C 1
ATOM 871 O O . HIS A 1 115 ? 17.216 3.071 7.962 1.00 75.19 115 HIS A O 1
ATOM 877 N N . PRO A 1 116 ? 15.087 3.641 7.461 1.00 76.94 116 PRO A N 1
ATOM 878 C CA . PRO A 1 116 ? 14.828 4.211 8.771 1.00 76.94 116 PRO A CA 1
ATOM 879 C C . PRO A 1 116 ? 14.845 3.106 9.844 1.00 76.94 116 PRO A C 1
ATOM 881 O O .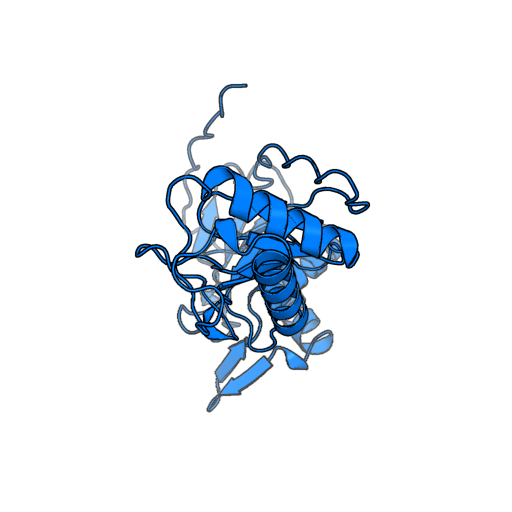 PRO A 1 116 ? 14.683 1.921 9.533 1.00 76.94 116 PRO A O 1
ATOM 884 N N . PRO A 1 117 ? 15.055 3.461 11.123 1.00 77.50 117 PRO A N 1
ATOM 885 C CA . PRO A 1 117 ? 14.902 2.511 12.213 1.00 77.50 117 PRO A CA 1
ATOM 886 C C . PRO A 1 117 ? 13.501 1.898 12.186 1.00 77.50 117 PRO A C 1
ATOM 888 O O . PRO A 1 117 ? 12.510 2.623 12.141 1.00 77.50 117 PRO A O 1
ATOM 891 N N . PHE A 1 118 ? 13.432 0.573 12.251 1.00 78.19 118 PHE A N 1
ATOM 892 C CA . PHE A 1 118 ? 12.166 -0.138 12.358 1.00 78.19 118 PHE A CA 1
ATOM 893 C C . PHE A 1 118 ? 11.444 0.200 13.664 1.00 78.19 118 PHE A C 1
ATOM 895 O O . PHE A 1 118 ? 12.073 0.313 14.724 1.00 78.19 118 PHE A O 1
ATOM 902 N N . HIS A 1 119 ? 10.118 0.307 13.598 1.00 73.31 119 HIS A N 1
ATOM 903 C CA . HIS A 1 119 ? 9.299 0.452 14.793 1.00 73.31 119 HIS A CA 1
ATOM 904 C C . HIS A 1 119 ? 9.242 -0.889 15.537 1.00 73.31 119 HIS A C 1
ATOM 906 O O . HIS A 1 119 ? 9.119 -1.941 14.905 1.00 73.31 119 HIS A O 1
ATOM 912 N N . PRO A 1 120 ? 9.354 -0.903 16.877 1.00 69.19 120 PRO A N 1
ATOM 913 C CA . PRO A 1 120 ? 9.223 -2.142 17.625 1.00 69.19 120 PRO A CA 1
ATOM 914 C C . PRO A 1 120 ? 7.804 -2.693 17.465 1.00 69.19 120 PRO A C 1
ATOM 916 O O . PRO A 1 120 ? 6.822 -1.966 17.612 1.00 69.19 120 PRO A O 1
ATOM 919 N N . ALA A 1 121 ? 7.702 -3.995 17.208 1.00 72.88 121 ALA A N 1
ATOM 920 C CA . ALA A 1 121 ? 6.425 -4.690 17.209 1.00 72.88 121 ALA A CA 1
ATOM 921 C C . ALA A 1 121 ? 5.728 -4.542 18.574 1.00 72.88 121 ALA A C 1
ATOM 923 O O . ALA A 1 121 ? 6.363 -4.646 19.629 1.00 72.88 121 ALA A O 1
ATOM 924 N N . ASN A 1 122 ? 4.409 -4.331 18.559 1.00 77.50 122 ASN A N 1
ATOM 925 C CA . ASN A 1 122 ? 3.626 -4.249 19.789 1.00 77.50 122 ASN A CA 1
ATOM 926 C C . ASN A 1 122 ? 3.698 -5.552 20.601 1.00 77.50 122 ASN A C 1
ATOM 928 O O . ASN A 1 122 ? 3.768 -6.634 20.013 1.00 77.50 122 ASN A O 1
ATOM 932 N N . PRO A 1 123 ? 3.630 -5.497 21.946 1.00 80.62 123 PRO A N 1
ATOM 933 C CA . PRO A 1 123 ? 3.530 -6.700 22.766 1.00 80.62 123 PRO A CA 1
ATOM 934 C C . PRO A 1 123 ? 2.392 -7.611 22.280 1.00 80.62 123 PRO A C 1
ATOM 936 O O . PRO A 1 123 ? 1.247 -7.182 22.180 1.00 80.62 123 PRO A O 1
ATOM 939 N N . GLY A 1 124 ? 2.710 -8.868 21.958 1.00 83.81 124 GLY A N 1
ATOM 940 C CA . GLY A 1 124 ? 1.752 -9.831 21.396 1.00 83.81 124 GLY A CA 1
ATOM 941 C C . GLY A 1 124 ? 1.732 -9.912 19.863 1.00 83.81 124 GLY A C 1
ATOM 942 O O . GLY A 1 124 ? 1.179 -10.869 19.324 1.00 83.81 124 GLY A O 1
ATOM 943 N N . CYS A 1 125 ? 2.392 -8.991 19.156 1.00 87.38 125 CYS A N 1
ATOM 944 C CA . CYS A 1 125 ? 2.700 -9.144 17.737 1.00 87.38 125 CYS A CA 1
ATOM 945 C C . CYS A 1 125 ? 3.880 -10.114 17.561 1.00 87.38 125 CYS A C 1
ATOM 947 O O . CYS A 1 125 ? 4.934 -9.948 18.172 1.00 87.38 125 CYS A O 1
ATOM 949 N N . SER A 1 126 ? 3.700 -11.138 16.725 1.00 85.81 126 SER A N 1
ATOM 950 C CA . SER A 1 126 ? 4.728 -12.153 16.432 1.00 85.81 126 SER A CA 1
ATOM 951 C C . SER A 1 126 ? 5.434 -11.945 15.090 1.00 85.81 126 SER A C 1
ATOM 953 O O . SER A 1 126 ? 6.358 -12.688 14.759 1.00 85.81 126 SER A O 1
ATOM 955 N N . LEU A 1 127 ? 5.003 -10.951 14.312 1.00 90.00 127 LEU A N 1
ATOM 956 C CA . LEU A 1 127 ? 5.578 -10.648 13.008 1.00 90.00 127 LEU A CA 1
ATOM 957 C C . LEU A 1 127 ? 6.808 -9.748 13.165 1.00 90.00 127 LEU A C 1
ATOM 959 O O . LEU A 1 127 ? 6.803 -8.864 14.026 1.00 90.00 127 LEU A O 1
ATOM 963 N N . PRO A 1 128 ? 7.854 -9.937 12.342 1.00 88.12 128 PRO A N 1
ATOM 964 C CA . PRO A 1 128 ? 8.970 -9.010 12.332 1.00 88.12 128 PRO A CA 1
ATOM 965 C C . PRO A 1 128 ? 8.536 -7.650 11.786 1.00 88.12 128 PRO A C 1
ATOM 967 O O . PRO A 1 128 ? 7.615 -7.556 10.971 1.00 88.12 128 PRO A O 1
ATOM 970 N N . SER A 1 129 ? 9.248 -6.611 12.203 1.00 87.50 129 SER A N 1
ATOM 971 C CA . SER A 1 129 ? 9.151 -5.290 11.598 1.00 87.50 129 SER A CA 1
ATOM 972 C C . SER A 1 129 ? 9.472 -5.333 10.102 1.00 87.50 129 SER A C 1
ATOM 974 O O . SER A 1 129 ? 10.297 -6.143 9.663 1.00 87.50 129 SER A O 1
ATOM 976 N N . SER A 1 130 ? 8.831 -4.474 9.319 1.00 88.56 130 SER A N 1
ATOM 977 C CA . SER A 1 130 ? 9.039 -4.383 7.871 1.00 88.56 130 SER A CA 1
ATOM 978 C C . SER A 1 130 ? 8.941 -2.939 7.380 1.00 88.56 130 SER A C 1
ATOM 980 O O . SER A 1 130 ? 8.442 -2.071 8.086 1.00 88.56 130 SER A O 1
ATOM 982 N N . LEU A 1 131 ? 9.489 -2.679 6.193 1.00 88.31 131 LEU A N 1
ATOM 983 C CA . LEU A 1 131 ? 9.449 -1.373 5.546 1.00 88.31 131 LEU A CA 1
ATOM 984 C C . LEU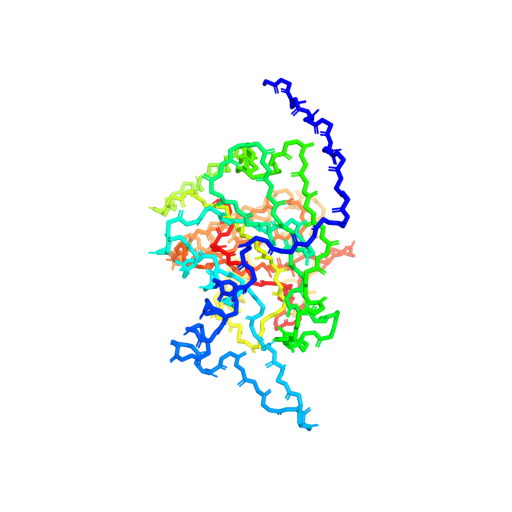 A 1 131 ? 8.773 -1.535 4.192 1.00 88.31 131 LEU A C 1
ATOM 986 O O . LEU A 1 131 ? 9.142 -2.403 3.396 1.00 88.31 131 LEU A O 1
ATOM 990 N N . GLU A 1 132 ? 7.779 -0.704 3.956 1.00 91.88 132 GLU A N 1
ATOM 991 C CA . GLU A 1 132 ? 7.076 -0.617 2.699 1.00 91.88 132 GLU A CA 1
ATOM 992 C C . GLU A 1 132 ? 7.935 0.025 1.604 1.00 91.88 132 GLU A C 1
ATOM 994 O O . GLU A 1 132 ? 8.805 0.855 1.851 1.00 91.88 132 GLU A O 1
ATOM 999 N N . THR A 1 133 ? 7.664 -0.351 0.359 1.00 90.69 133 THR A N 1
ATOM 1000 C CA . THR A 1 133 ? 8.165 0.355 -0.826 1.00 90.69 133 THR A CA 1
ATOM 1001 C C . THR A 1 133 ? 7.225 1.491 -1.213 1.00 90.69 133 THR A C 1
ATOM 1003 O O . THR A 1 133 ? 7.669 2.552 -1.635 1.00 90.69 133 THR A O 1
ATOM 1006 N N . THR A 1 134 ? 5.918 1.269 -1.093 1.00 91.25 134 THR A N 1
ATOM 1007 C CA . THR A 1 134 ? 4.892 2.273 -1.379 1.00 91.25 134 THR A CA 1
ATOM 1008 C C . THR A 1 134 ? 3.624 1.975 -0.588 1.00 91.25 134 THR A C 1
ATOM 1010 O O . THR A 1 134 ? 3.372 0.817 -0.244 1.00 91.25 134 THR A O 1
ATOM 1013 N N . CYS A 1 135 ? 2.819 3.010 -0.363 1.00 93.38 135 CYS A N 1
ATOM 1014 C CA . CYS A 1 135 ? 1.467 2.939 0.169 1.00 93.38 135 CYS A CA 1
ATOM 1015 C C . CYS A 1 135 ? 0.521 3.632 -0.805 1.00 93.38 135 CYS A C 1
ATOM 1017 O O . CYS A 1 135 ? 0.666 4.824 -1.058 1.00 93.38 135 CYS A O 1
ATOM 1019 N N . ASP A 1 136 ? -0.471 2.906 -1.309 1.00 92.38 136 ASP A N 1
ATOM 1020 C CA . ASP A 1 136 ? -1.432 3.447 -2.268 1.00 92.38 136 ASP A CA 1
ATOM 1021 C C . ASP A 1 136 ? -2.849 2.963 -1.973 1.00 92.38 136 ASP A C 1
ATOM 1023 O O . ASP A 1 136 ? -3.078 2.032 -1.195 1.00 92.38 136 ASP A O 1
ATOM 1027 N N . PHE A 1 137 ? -3.830 3.606 -2.601 1.00 92.38 137 PHE A N 1
ATOM 1028 C CA . PHE A 1 137 ? -5.188 3.083 -2.583 1.00 92.38 137 PHE A CA 1
ATOM 1029 C C . PHE A 1 137 ? -5.239 1.751 -3.345 1.00 92.38 137 PHE A C 1
ATOM 1031 O O . PHE A 1 137 ? -4.736 1.644 -4.461 1.00 92.38 137 PHE A O 1
ATOM 1038 N N . GLU A 1 138 ? -5.907 0.755 -2.766 1.00 93.25 138 GLU A N 1
ATOM 1039 C CA . GLU A 1 138 ? -6.088 -0.566 -3.364 1.00 93.25 138 GLU A CA 1
ATOM 1040 C C . GLU A 1 138 ? -7.592 -0.842 -3.473 1.00 93.25 138 GLU A C 1
ATOM 1042 O O . GLU A 1 138 ? -8.356 -0.463 -2.581 1.00 93.25 138 GLU A O 1
ATOM 1047 N N . PRO A 1 139 ? -8.059 -1.496 -4.550 1.00 88.12 139 PRO A N 1
ATOM 1048 C CA . PRO A 1 139 ? -9.481 -1.749 -4.760 1.00 88.12 139 PRO A CA 1
ATOM 1049 C C . PRO A 1 139 ? -10.050 -2.794 -3.793 1.00 88.12 139 PRO A C 1
ATOM 1051 O O . PRO A 1 139 ? -11.265 -2.853 -3.603 1.00 88.12 139 PRO A O 1
ATOM 1054 N N . GLN A 1 140 ? -9.197 -3.638 -3.208 1.00 91.06 140 GLN A N 1
ATOM 1055 C CA . GLN A 1 140 ? -9.592 -4.639 -2.224 1.00 91.06 140 GLN A CA 1
ATOM 1056 C C . GLN A 1 140 ? -9.124 -4.219 -0.835 1.00 91.06 140 GLN A C 1
ATOM 1058 O O . GLN A 1 140 ? -7.929 -4.062 -0.617 1.00 91.06 140 GLN A O 1
ATOM 1063 N N . ILE A 1 141 ? -10.082 -4.084 0.085 1.00 95.12 141 ILE A N 1
ATOM 1064 C CA . ILE A 1 141 ? -9.850 -3.782 1.499 1.00 95.12 141 ILE A CA 1
ATOM 1065 C C . ILE A 1 141 ? -10.114 -5.062 2.296 1.00 95.12 141 ILE A C 1
ATOM 1067 O O . ILE A 1 141 ? -11.225 -5.597 2.280 1.00 95.12 141 ILE A O 1
ATOM 1071 N N . MET A 1 142 ? -9.091 -5.565 2.971 1.00 96.00 142 MET A N 1
ATOM 1072 C CA . MET A 1 142 ? -9.029 -6.896 3.565 1.00 96.00 142 MET A CA 1
ATOM 1073 C C . MET A 1 142 ? -9.437 -6.906 5.039 1.00 96.00 142 MET A C 1
ATOM 1075 O O . MET A 1 142 ? -10.079 -7.859 5.481 1.00 96.00 142 MET A O 1
ATOM 1079 N N . TYR A 1 143 ? -9.078 -5.873 5.807 1.00 97.75 143 TYR A N 1
ATOM 1080 C CA . TYR A 1 143 ? -9.180 -5.890 7.272 1.00 97.75 143 TYR A CA 1
ATOM 1081 C C . TYR A 1 143 ? -10.289 -5.003 7.855 1.00 97.75 143 TYR A C 1
ATOM 1083 O O . TYR A 1 143 ? -10.475 -4.993 9.072 1.00 97.75 143 TYR A O 1
ATOM 1091 N N . VAL A 1 144 ? -11.084 -4.314 7.027 1.00 97.12 144 VAL A N 1
ATOM 1092 C CA . VAL A 1 144 ? -12.090 -3.337 7.496 1.00 97.12 144 VAL A CA 1
ATOM 1093 C C . VAL A 1 144 ? -13.102 -3.932 8.479 1.00 97.12 144 VAL A C 1
ATOM 1095 O O . VAL A 1 144 ? -13.455 -3.293 9.464 1.00 97.12 144 VAL A O 1
ATOM 1098 N N . ALA A 1 145 ? -13.534 -5.179 8.273 1.00 97.31 145 ALA A N 1
ATOM 1099 C CA . ALA A 1 145 ? -14.481 -5.834 9.175 1.00 97.31 145 ALA A CA 1
ATOM 1100 C C . ALA A 1 145 ? -13.883 -6.088 10.573 1.00 97.31 145 ALA A C 1
ATOM 1102 O O . ALA A 1 145 ? -14.572 -5.941 11.584 1.00 97.31 145 ALA A O 1
ATOM 1103 N N . ASP A 1 146 ? -12.595 -6.434 10.642 1.00 98.25 146 ASP A N 1
ATOM 1104 C CA . ASP A 1 146 ? -11.893 -6.660 11.908 1.00 98.25 146 ASP A CA 1
ATOM 1105 C C . ASP A 1 146 ? -11.550 -5.338 12.610 1.00 98.25 146 ASP A C 1
ATOM 1107 O O . ASP A 1 146 ? -11.614 -5.266 13.842 1.00 98.25 146 ASP A O 1
ATOM 1111 N N . VAL A 1 147 ? -11.270 -4.281 11.839 1.00 98.06 147 VAL A N 1
ATOM 1112 C CA . VAL A 1 147 ? -11.142 -2.903 12.339 1.00 98.06 147 VAL A CA 1
ATOM 1113 C C . VAL A 1 147 ? -12.456 -2.450 12.979 1.00 98.06 147 VAL A C 1
ATOM 1115 O O . VAL A 1 147 ? -12.455 -2.064 14.147 1.00 98.06 147 VAL A O 1
ATOM 1118 N N . GLU A 1 148 ? -13.590 -2.588 12.284 1.00 97.75 148 GLU A N 1
ATOM 1119 C CA . GLU A 1 148 ? -14.919 -2.256 12.825 1.00 97.75 148 GLU A CA 1
ATOM 1120 C C . GLU A 1 148 ? -15.235 -3.039 14.103 1.00 97.75 148 GLU A C 1
ATOM 1122 O O . GLU A 1 148 ? -15.636 -2.464 15.115 1.00 97.75 148 GLU A O 1
ATOM 1127 N N . SER A 1 149 ? -14.989 -4.352 14.095 1.00 97.88 149 SER A N 1
ATOM 1128 C CA . SER A 1 149 ? -15.205 -5.199 15.272 1.00 97.88 149 SER A CA 1
ATOM 1129 C C . SER A 1 149 ? -14.347 -4.769 16.467 1.00 97.88 149 SER A C 1
ATOM 1131 O O . SER A 1 149 ? -14.771 -4.893 17.622 1.00 97.88 149 SER A O 1
ATOM 1133 N N . SER A 1 150 ? -13.133 -4.281 16.209 1.00 98.25 150 SER A N 1
ATOM 1134 C CA . SER A 1 150 ? -12.222 -3.798 17.246 1.00 98.25 150 SER A CA 1
ATOM 1135 C C . SER A 1 150 ? -12.669 -2.447 17.798 1.00 98.25 150 SER A C 1
ATOM 1137 O O . SER A 1 150 ? -12.674 -2.279 19.015 1.00 98.25 150 SER A O 1
ATOM 1139 N N . LEU A 1 151 ? -13.160 -1.535 16.951 1.00 98.06 151 LEU A N 1
ATOM 1140 C CA . LEU A 1 151 ? -13.814 -0.296 17.395 1.00 98.06 151 LEU A CA 1
ATOM 1141 C C . LEU A 1 151 ? -15.028 -0.591 18.285 1.00 98.06 151 LEU A C 1
ATOM 1143 O O . LEU A 1 151 ? -15.149 -0.036 19.377 1.00 98.06 151 LEU A O 1
ATOM 1147 N N . ASP A 1 152 ? -15.889 -1.522 17.868 1.00 98.00 152 ASP A N 1
ATOM 1148 C CA . ASP A 1 152 ? -17.064 -1.935 18.644 1.00 98.00 152 ASP A CA 1
ATOM 1149 C C . ASP A 1 152 ? -16.693 -2.553 19.990 1.00 98.00 152 ASP A C 1
ATOM 1151 O O . ASP A 1 152 ? -17.432 -2.418 20.967 1.00 98.00 152 ASP A O 1
ATOM 1155 N N . GLN A 1 153 ? -15.567 -3.264 20.056 1.00 98.31 153 GLN A N 1
ATOM 1156 C CA . GLN A 1 153 ? -15.055 -3.775 21.318 1.00 98.31 153 GLN A CA 1
ATOM 1157 C C . GLN A 1 153 ? -14.602 -2.638 22.230 1.00 98.31 153 GLN A C 1
ATOM 1159 O O . GLN A 1 153 ? -15.019 -2.621 23.384 1.00 98.31 153 GLN A O 1
ATOM 1164 N N . VAL A 1 154 ? -13.808 -1.688 21.727 1.00 98.19 154 VAL A N 1
ATOM 1165 C CA . VAL A 1 154 ? -13.320 -0.555 22.529 1.00 98.19 154 VAL A CA 1
ATOM 1166 C C . VAL A 1 154 ? -14.487 0.263 23.078 1.00 98.19 154 VAL A C 1
ATOM 1168 O O . VAL A 1 154 ? -14.515 0.548 24.268 1.00 98.19 154 VAL A O 1
ATOM 1171 N N . ILE A 1 155 ? -15.493 0.572 22.256 1.00 98.06 155 ILE A N 1
ATOM 1172 C CA . ILE A 1 155 ? -16.675 1.334 22.696 1.00 98.06 155 ILE A CA 1
ATOM 1173 C C . ILE A 1 155 ? -17.474 0.584 23.768 1.00 98.06 155 ILE A C 1
ATOM 1175 O O . ILE A 1 155 ? -17.992 1.191 24.703 1.00 98.06 155 ILE A O 1
ATOM 1179 N N . ARG A 1 156 ? -17.571 -0.743 23.652 1.00 97.94 156 ARG A N 1
ATOM 1180 C CA . ARG A 1 156 ? -18.294 -1.581 24.616 1.00 97.94 156 ARG A CA 1
ATOM 1181 C C . ARG A 1 156 ? -17.539 -1.757 25.932 1.00 97.94 156 ARG A C 1
ATOM 1183 O O . ARG A 1 156 ? -18.177 -1.819 26.978 1.00 97.94 156 ARG A O 1
ATOM 1190 N N . GLU A 1 157 ? -16.219 -1.910 25.870 1.00 98.38 157 GLU A N 1
ATOM 1191 C CA . GLU A 1 157 ? -15.358 -2.133 27.039 1.00 98.38 157 GLU A CA 1
ATOM 1192 C C . GLU A 1 157 ? -15.035 -0.827 27.776 1.00 98.38 157 GLU A C 1
ATOM 1194 O O . GLU A 1 157 ? -14.872 -0.860 28.993 1.00 98.38 157 GLU A O 1
ATOM 1199 N N . HIS A 1 158 ? -15.013 0.301 27.059 1.00 97.81 158 HIS A N 1
ATOM 1200 C CA . HIS A 1 158 ? -14.665 1.626 27.579 1.00 97.81 158 HIS A CA 1
ATOM 1201 C C . HIS A 1 158 ? -15.713 2.702 27.238 1.00 97.81 158 HIS A C 1
ATOM 1203 O O . HIS A 1 158 ? -15.372 3.728 26.640 1.00 97.81 158 HIS A O 1
ATOM 1209 N N . PRO A 1 159 ? -17.002 2.516 27.584 1.00 97.75 159 PRO A N 1
ATOM 1210 C CA . PRO A 1 159 ? -18.043 3.494 27.264 1.00 97.75 159 PRO A CA 1
ATOM 1211 C C . PRO A 1 159 ? -17.796 4.869 27.912 1.00 97.75 159 PRO A C 1
ATOM 1213 O O . PRO A 1 159 ? -18.251 5.880 27.388 1.00 97.75 159 PRO A O 1
ATOM 1216 N N . GLU A 1 160 ? -17.048 4.941 29.015 1.00 96.81 160 GLU A N 1
ATOM 1217 C CA . GLU A 1 160 ? -16.657 6.182 29.696 1.00 96.81 160 GLU A CA 1
ATOM 1218 C C . GLU A 1 160 ? -15.814 7.138 28.835 1.00 96.81 160 GLU A C 1
ATOM 1220 O O . GLU A 1 160 ? -15.739 8.337 29.120 1.00 96.81 160 GLU A O 1
ATOM 1225 N N . ALA A 1 161 ? -15.188 6.621 27.777 1.00 97.38 161 ALA A N 1
ATOM 1226 C CA . ALA A 1 161 ? -14.355 7.398 26.872 1.00 97.38 161 ALA A CA 1
ATOM 1227 C C . ALA A 1 161 ? -15.149 8.133 25.785 1.00 97.38 161 ALA A C 1
ATOM 1229 O O . ALA A 1 161 ? -14.535 8.833 24.982 1.00 97.38 161 ALA A O 1
ATOM 1230 N N . PHE A 1 162 ? -16.480 8.003 25.750 1.00 97.56 162 PHE A N 1
ATOM 1231 C CA . PHE A 1 162 ? -17.307 8.533 24.668 1.00 97.56 162 PHE A CA 1
ATOM 1232 C C . PHE A 1 162 ? -18.487 9.373 25.177 1.00 97.56 162 PHE A C 1
ATOM 1234 O O . PHE A 1 162 ? -19.190 8.967 26.100 1.00 97.56 162 PHE A O 1
ATOM 1241 N N . ASP A 1 163 ? -18.754 10.513 24.528 1.00 93.75 163 ASP A N 1
ATOM 1242 C CA . ASP A 1 163 ? -19.877 11.411 24.864 1.00 93.75 163 ASP A CA 1
ATOM 1243 C C . ASP A 1 163 ? -21.256 10.735 24.655 1.00 93.75 163 ASP A C 1
ATOM 1245 O O . ASP A 1 163 ? -22.205 10.964 25.404 1.00 93.75 163 ASP A O 1
ATOM 1249 N N . ASN A 1 164 ? -21.373 9.883 23.627 1.00 94.62 164 ASN A N 1
ATOM 1250 C CA . ASN A 1 164 ? -22.569 9.093 23.310 1.00 94.62 164 ASN A CA 1
ATOM 1251 C C . ASN A 1 164 ? -22.157 7.731 22.718 1.00 94.62 164 ASN A C 1
ATOM 1253 O O . ASN A 1 164 ? -22.114 7.600 21.493 1.00 94.62 164 ASN A O 1
ATOM 1257 N N . PRO A 1 165 ? -21.854 6.716 23.550 1.00 95.81 165 PRO A N 1
ATOM 1258 C CA . PRO A 1 165 ? -21.339 5.419 23.095 1.00 95.81 165 PRO A CA 1
ATOM 1259 C C . PRO A 1 165 ? -22.270 4.662 22.136 1.00 95.81 165 PRO A C 1
ATOM 1261 O O . PRO A 1 165 ? -21.832 3.756 21.437 1.00 95.81 165 PRO A O 1
ATOM 1264 N N . GLN A 1 166 ? -23.563 4.997 22.115 1.00 95.00 166 GLN A N 1
ATOM 1265 C CA . GLN A 1 166 ? -24.557 4.360 21.250 1.00 95.00 166 GLN A CA 1
ATOM 1266 C C . GLN A 1 166 ? -24.625 4.997 19.855 1.00 95.00 166 GLN A C 1
ATOM 1268 O O . GLN A 1 166 ? -25.291 4.456 18.970 1.00 95.00 166 GLN A O 1
ATOM 1273 N N . ALA A 1 167 ? -23.976 6.146 19.644 1.00 95.56 167 ALA A N 1
ATOM 1274 C CA . ALA A 1 167 ? -23.858 6.742 18.321 1.00 95.56 167 ALA A CA 1
ATOM 1275 C C . ALA A 1 167 ? -23.036 5.837 17.394 1.00 95.56 167 ALA A C 1
ATOM 1277 O O . ALA A 1 167 ? -22.120 5.148 17.834 1.00 95.56 167 ALA A O 1
ATOM 1278 N N . TYR A 1 168 ? -23.325 5.881 16.091 1.00 93.81 168 TYR A N 1
ATOM 1279 C CA . TYR A 1 168 ? -22.519 5.162 15.102 1.00 93.81 168 TYR A CA 1
ATOM 1280 C C . TYR A 1 168 ? -21.074 5.686 15.077 1.00 93.81 168 TYR A C 1
ATOM 1282 O O . TYR A 1 168 ? -20.126 4.911 15.143 1.00 93.81 168 TYR A O 1
ATOM 1290 N N . THR A 1 169 ? -20.901 7.007 15.073 1.00 95.81 169 THR A N 1
ATOM 1291 C CA . THR A 1 169 ? -19.602 7.687 15.168 1.00 95.81 169 THR A CA 1
ATOM 1292 C C . THR A 1 169 ? -19.547 8.465 16.483 1.00 95.81 169 THR A C 1
ATOM 1294 O O . THR A 1 169 ? -19.818 9.667 16.484 1.00 95.81 169 THR A O 1
ATOM 1297 N N . PRO A 1 170 ? -19.301 7.810 17.631 1.00 97.00 170 PRO A N 1
ATOM 1298 C CA . PRO A 1 170 ? -19.235 8.509 18.905 1.00 97.00 170 PRO A CA 1
ATOM 1299 C C . PRO A 1 170 ? -18.019 9.438 18.943 1.00 97.00 170 PRO A C 1
ATOM 1301 O O . PRO A 1 170 ? -16.977 9.144 18.353 1.00 97.00 170 PRO A O 1
ATOM 1304 N N . ARG A 1 171 ? -18.148 10.563 19.647 1.00 96.81 171 ARG A N 1
ATOM 1305 C CA . ARG A 1 171 ? -17.016 11.444 19.935 1.00 96.81 171 ARG A CA 1
ATOM 1306 C C . ARG A 1 171 ? -16.191 10.854 21.072 1.00 96.81 171 ARG A C 1
ATOM 1308 O O . ARG A 1 171 ? -16.763 10.489 22.098 1.00 96.81 171 ARG A O 1
ATOM 1315 N N . VAL A 1 172 ? -14.878 10.756 20.880 1.00 96.69 172 VAL A N 1
ATOM 1316 C CA . VAL A 1 172 ? -13.931 10.371 21.931 1.00 96.69 172 VAL A CA 1
ATOM 1317 C C . VAL A 1 172 ? -13.672 11.584 22.816 1.00 96.69 172 VAL A C 1
ATOM 1319 O O . VAL A 1 172 ? -13.360 12.673 22.334 1.00 96.69 172 VAL A O 1
ATOM 1322 N N . ASN A 1 173 ? -13.780 11.388 24.120 1.00 95.19 173 ASN A N 1
ATOM 1323 C CA . ASN A 1 173 ? -13.517 12.403 25.125 1.00 95.19 173 ASN A CA 1
ATOM 1324 C C . ASN A 1 173 ? -12.018 12.736 25.153 1.00 95.19 173 ASN A C 1
ATOM 1326 O O . ASN A 1 173 ? -11.183 11.833 25.231 1.00 95.19 173 ASN A O 1
ATOM 1330 N N . ASP A 1 174 ? -11.667 14.025 25.174 1.00 90.56 174 ASP A N 1
ATOM 1331 C CA . ASP A 1 174 ? -10.277 14.506 25.072 1.00 90.56 174 ASP A CA 1
ATOM 1332 C C . ASP A 1 174 ? -9.334 13.860 26.107 1.00 90.56 174 ASP A C 1
ATOM 1334 O O . ASP A 1 174 ? -8.180 13.556 25.806 1.00 90.56 174 ASP A O 1
ATOM 1338 N N . GLY A 1 175 ? -9.839 13.578 27.315 1.00 92.81 175 GLY A N 1
ATOM 1339 C CA . GLY A 1 175 ? -9.086 12.917 28.389 1.00 92.81 175 GLY A CA 1
ATOM 1340 C C . GLY A 1 175 ? -8.682 11.464 28.104 1.00 92.81 175 GLY A C 1
ATOM 1341 O O . GLY A 1 175 ? -7.847 10.921 28.825 1.00 92.81 175 GLY A O 1
ATOM 1342 N N . TYR A 1 176 ? -9.237 10.845 27.060 1.00 94.94 176 TYR A N 1
ATOM 1343 C CA . TYR A 1 176 ? -9.002 9.450 26.689 1.00 94.94 176 TYR A CA 1
ATOM 1344 C C . TYR A 1 176 ? -8.285 9.282 25.345 1.00 94.94 176 TYR A C 1
ATOM 1346 O O . TYR A 1 176 ? -7.947 8.157 24.990 1.00 94.94 176 TYR A O 1
ATOM 1354 N N . LEU A 1 177 ? -7.983 10.358 24.607 1.00 87.69 177 LEU A N 1
ATOM 1355 C CA . LEU A 1 177 ? -7.356 10.260 23.277 1.00 87.69 177 LEU A CA 1
ATOM 1356 C C . LEU A 1 177 ? -6.036 9.478 23.286 1.00 87.69 177 LEU A C 1
ATOM 1358 O O . LEU A 1 177 ? -5.783 8.667 22.396 1.00 87.69 177 LEU A O 1
ATOM 1362 N N . ASN A 1 178 ? -5.217 9.673 24.321 1.00 83.31 178 ASN A N 1
ATOM 1363 C CA . ASN A 1 178 ? -3.933 8.983 24.444 1.00 83.31 178 ASN A CA 1
ATOM 1364 C C . ASN A 1 178 ? -4.092 7.468 24.642 1.00 83.31 178 ASN A C 1
ATOM 1366 O O . ASN A 1 178 ? -3.250 6.707 24.174 1.00 83.31 178 ASN A O 1
ATOM 1370 N N . ILE A 1 179 ? -5.150 7.023 25.328 1.00 94.81 179 ILE A N 1
ATOM 1371 C CA . ILE A 1 179 ? -5.356 5.605 25.654 1.00 94.81 179 ILE A CA 1
ATOM 1372 C C . ILE A 1 179 ? -6.286 4.898 24.657 1.00 94.81 179 ILE A C 1
ATOM 1374 O O . ILE A 1 179 ? -6.135 3.703 24.429 1.00 94.81 179 ILE A O 1
ATOM 1378 N N . TYR A 1 180 ? -7.179 5.633 23.990 1.00 95.38 180 TYR A N 1
ATOM 1379 C CA . TYR A 1 180 ? -8.098 5.119 22.973 1.00 95.38 180 TYR A CA 1
ATOM 1380 C C . TYR A 1 180 ? -7.374 4.337 21.867 1.00 95.38 180 TYR A C 1
ATOM 1382 O O . TYR A 1 180 ? -7.748 3.204 21.562 1.00 95.38 180 TYR A O 1
ATOM 1390 N N . HIS A 1 181 ? -6.297 4.906 21.315 1.00 93.88 181 HIS A N 1
ATOM 1391 C CA . HIS A 1 181 ? -5.501 4.250 20.275 1.00 93.88 181 HIS A CA 1
ATOM 1392 C C . HIS A 1 181 ? -4.844 2.963 20.788 1.00 93.88 181 HIS A C 1
ATOM 1394 O O . HIS A 1 181 ? -4.808 1.965 20.070 1.00 93.88 181 HIS A O 1
ATOM 1400 N N . GLN A 1 182 ? -4.393 2.949 22.048 1.00 94.19 182 GLN A N 1
ATOM 1401 C CA . GLN A 1 182 ? -3.824 1.752 22.665 1.00 94.19 182 GLN A CA 1
ATOM 1402 C C . GLN A 1 182 ? -4.883 0.663 22.869 1.00 94.19 182 GLN A C 1
ATOM 1404 O O . GLN A 1 182 ? -4.632 -0.491 22.545 1.00 94.19 182 GLN A O 1
ATOM 1409 N N . TRP A 1 183 ? -6.086 1.008 23.333 1.00 96.88 183 TRP A N 1
ATOM 1410 C CA . TRP A 1 183 ? -7.176 0.035 23.462 1.00 96.88 183 TRP A CA 1
ATOM 1411 C C . TRP A 1 183 ? -7.583 -0.562 22.116 1.00 96.88 183 TRP A C 1
ATOM 1413 O O . TRP A 1 183 ? -7.849 -1.762 22.029 1.00 96.88 183 TRP A O 1
ATOM 1423 N N . PHE A 1 184 ? -7.591 0.250 21.056 1.00 96.81 184 PHE A N 1
ATOM 1424 C CA . PHE A 1 184 ? -7.820 -0.244 19.702 1.00 96.81 184 PHE A CA 1
ATOM 1425 C C . PHE A 1 184 ? -6.717 -1.213 19.255 1.00 96.81 184 PHE A C 1
ATOM 1427 O O . PHE A 1 184 ? -7.012 -2.308 18.773 1.00 96.81 184 PHE A O 1
ATOM 1434 N N . ILE A 1 185 ? -5.451 -0.843 19.462 1.00 95.31 185 ILE A N 1
ATOM 1435 C CA . ILE A 1 185 ? -4.293 -1.705 19.197 1.00 95.31 185 ILE A CA 1
ATOM 1436 C C . ILE A 1 185 ? -4.427 -3.037 19.944 1.00 95.31 185 ILE A C 1
ATOM 1438 O O . ILE A 1 185 ? -4.296 -4.096 19.332 1.00 95.31 185 ILE A O 1
ATOM 1442 N N . ASP A 1 186 ? -4.751 -3.007 21.236 1.00 95.69 186 ASP A N 1
ATOM 1443 C CA . ASP A 1 186 ? -4.906 -4.206 22.060 1.00 95.69 186 ASP A CA 1
ATOM 1444 C C . ASP A 1 186 ? -6.056 -5.091 21.549 1.00 95.69 186 ASP A C 1
ATOM 1446 O O . ASP A 1 186 ? -5.946 -6.320 21.532 1.00 95.69 186 ASP A O 1
ATOM 1450 N N . ALA A 1 187 ? -7.160 -4.487 21.097 1.00 97.19 187 ALA A N 1
ATOM 1451 C CA . ALA A 1 187 ? -8.281 -5.201 20.488 1.00 97.19 187 ALA A CA 1
ATOM 1452 C C . ALA A 1 187 ? -7.885 -5.886 19.165 1.00 97.19 187 ALA A C 1
ATOM 1454 O O . ALA A 1 187 ? -8.296 -7.028 18.925 1.00 97.19 187 ALA A O 1
ATOM 1455 N N . MET A 1 188 ? -7.051 -5.246 18.341 1.00 97.06 188 MET A N 1
ATOM 1456 C CA . MET A 1 188 ? -6.493 -5.849 17.125 1.00 97.06 188 MET A CA 1
ATOM 1457 C C . MET A 1 188 ? -5.506 -6.982 17.456 1.00 97.06 188 MET A C 1
ATOM 1459 O O . MET A 1 188 ? -5.603 -8.071 16.885 1.00 97.06 188 MET A O 1
ATOM 1463 N N . VAL A 1 189 ? -4.614 -6.789 18.434 1.00 95.12 189 VAL A N 1
ATOM 1464 C CA . VAL A 1 189 ? -3.652 -7.817 18.878 1.00 95.12 189 VAL A CA 1
ATOM 1465 C C . VAL A 1 189 ? -4.360 -9.061 19.411 1.00 95.12 189 VAL A C 1
ATOM 1467 O O . VAL A 1 189 ? -4.005 -10.180 19.041 1.00 95.12 189 VAL A O 1
ATOM 1470 N N . LYS A 1 190 ? -5.434 -8.899 20.194 1.00 94.38 190 LYS A N 1
ATOM 1471 C CA . LYS A 1 190 ? -6.279 -10.021 20.652 1.00 94.38 190 LYS A CA 1
ATOM 1472 C C . LYS A 1 190 ? -6.892 -10.830 19.498 1.00 94.38 190 LYS A C 1
ATOM 1474 O O . LYS A 1 190 ? -7.210 -12.001 19.689 1.00 94.38 190 LYS A O 1
ATOM 1479 N N . ARG A 1 191 ? -7.043 -10.236 18.308 1.00 94.62 191 ARG A N 1
ATOM 1480 C CA . ARG A 1 191 ? -7.519 -10.894 17.074 1.00 94.62 191 ARG A CA 1
ATOM 1481 C C . ARG A 1 191 ? -6.389 -11.488 16.221 1.00 94.62 191 ARG A C 1
ATOM 1483 O O . ARG A 1 191 ? -6.652 -12.013 15.138 1.00 94.62 191 ARG A O 1
ATOM 1490 N N . GLY A 1 192 ? -5.147 -11.436 16.701 1.00 94.38 192 GLY A N 1
ATOM 1491 C CA . GLY A 1 192 ? -3.972 -11.968 16.013 1.00 94.38 192 GLY A CA 1
ATOM 1492 C C . GLY A 1 192 ? -3.370 -11.021 14.975 1.00 94.38 192 GLY A C 1
ATOM 1493 O O . GLY A 1 192 ? -2.649 -11.484 14.095 1.00 94.38 192 GLY A O 1
ATOM 1494 N N . TYR A 1 193 ? -3.674 -9.725 15.050 1.00 96.06 193 TYR A N 1
ATOM 1495 C CA . TYR A 1 193 ? -3.039 -8.705 14.219 1.00 96.06 193 TYR A CA 1
ATOM 1496 C C . TYR A 1 193 ? -1.829 -8.090 14.917 1.00 96.06 193 TYR A C 1
ATOM 1498 O O . TYR A 1 193 ? -1.750 -8.011 16.139 1.00 96.06 193 TYR A O 1
ATOM 1506 N N . CYS A 1 194 ? -0.916 -7.570 14.116 1.00 95.12 194 CYS A N 1
ATOM 1507 C CA . CYS A 1 194 ? -0.030 -6.499 14.521 1.00 95.12 194 CYS A CA 1
ATOM 1508 C C . CYS A 1 194 ? -0.692 -5.180 14.118 1.00 95.12 194 CYS A C 1
ATOM 1510 O O . CYS A 1 194 ? -1.215 -5.063 13.010 1.00 95.12 194 CYS A O 1
ATOM 1512 N N . ALA A 1 195 ? -0.690 -4.207 15.018 1.00 94.31 195 ALA A N 1
ATOM 1513 C CA . ALA A 1 195 ? -1.209 -2.867 14.775 1.00 94.31 195 ALA A CA 1
ATOM 1514 C C . ALA A 1 195 ? -0.159 -1.842 15.209 1.00 94.31 195 ALA A C 1
ATOM 1516 O O . ALA A 1 195 ? 0.658 -2.185 16.055 1.00 94.31 195 ALA A O 1
ATOM 1517 N N . TRP A 1 196 ? -0.175 -0.623 14.685 1.00 91.88 196 TRP A N 1
ATOM 1518 C CA . TRP A 1 196 ? 0.690 0.480 15.116 1.00 91.88 196 TRP A CA 1
ATOM 1519 C C . TRP A 1 196 ? -0.009 1.816 14.870 1.00 91.88 196 TRP A C 1
ATOM 1521 O O . TRP A 1 196 ? -0.644 1.979 13.837 1.00 91.88 196 TRP A O 1
ATOM 1531 N N . TRP A 1 197 ? 0.091 2.758 15.807 1.00 91.31 197 TRP A N 1
ATOM 1532 C CA . TRP A 1 197 ? -0.440 4.114 15.648 1.00 91.31 197 TRP A CA 1
ATOM 1533 C C . TRP A 1 197 ? 0.701 5.070 15.304 1.00 91.31 197 TRP A C 1
ATOM 1535 O O . TRP A 1 197 ? 1.619 5.241 16.107 1.00 91.31 197 TRP A O 1
ATOM 1545 N N . ASP A 1 198 ? 0.640 5.704 14.135 1.00 87.50 198 ASP A N 1
ATOM 1546 C CA . ASP A 1 198 ? 1.713 6.567 13.621 1.00 87.50 198 ASP A CA 1
ATOM 1547 C C . ASP A 1 198 ? 1.499 8.065 13.876 1.00 87.50 198 ASP A C 1
ATOM 1549 O O . ASP A 1 198 ? 2.244 8.886 13.345 1.00 87.50 198 ASP A O 1
ATOM 1553 N N . SER A 1 199 ? 0.536 8.409 14.739 1.00 87.56 199 SER A N 1
ATOM 1554 C CA . SER A 1 199 ? 0.018 9.756 15.043 1.00 87.56 199 SER A CA 1
ATOM 1555 C C . SER A 1 199 ? -1.092 10.292 14.136 1.00 87.56 199 SER A C 1
ATOM 1557 O O . SER A 1 199 ? -1.766 11.240 14.546 1.00 87.56 199 SER A O 1
ATOM 1559 N N . GLU A 1 200 ? -1.364 9.665 12.992 1.00 89.62 200 GLU A N 1
ATOM 1560 C CA . GLU A 1 200 ? -2.494 10.027 12.128 1.00 89.62 200 GLU A CA 1
ATOM 1561 C C . GLU A 1 200 ? -3.392 8.831 11.783 1.00 89.62 200 GLU A C 1
ATOM 1563 O O . GLU A 1 200 ? -4.625 8.955 11.758 1.00 89.62 200 GLU A O 1
ATOM 1568 N N . GLU A 1 201 ? -2.783 7.678 11.537 1.00 94.25 201 GLU A N 1
ATOM 1569 C CA . GLU A 1 201 ? -3.421 6.457 11.079 1.00 94.25 201 GLU A CA 1
ATOM 1570 C C . GLU A 1 201 ? -2.991 5.267 11.943 1.00 94.25 201 GLU A C 1
ATOM 1572 O O . GLU A 1 201 ? -1.945 5.248 12.602 1.00 94.25 201 GLU A O 1
ATOM 1577 N N . VAL A 1 202 ? -3.847 4.247 11.972 1.00 94.69 202 VAL A N 1
ATOM 1578 C CA . VAL A 1 202 ? -3.484 2.936 12.491 1.00 94.69 202 VAL A CA 1
ATOM 1579 C C . VAL A 1 202 ? -3.122 2.025 11.331 1.00 94.69 202 VAL A C 1
ATOM 1581 O O . VAL A 1 202 ? -3.912 1.800 10.416 1.00 94.69 202 VAL A O 1
ATOM 1584 N N . GLN A 1 203 ? -1.918 1.486 11.395 1.00 95.19 203 GLN A N 1
ATOM 1585 C CA . GLN A 1 203 ? -1.373 0.539 10.441 1.00 95.19 203 GLN A CA 1
ATOM 1586 C C . GLN A 1 203 ? -1.624 -0.864 10.981 1.00 95.19 203 GLN A C 1
ATOM 1588 O O . GLN A 1 203 ? -1.311 -1.134 12.139 1.00 95.19 203 GLN A O 1
ATOM 1593 N N . VAL A 1 204 ? -2.204 -1.762 10.187 1.00 96.38 204 VAL A N 1
ATOM 1594 C CA . VAL A 1 204 ? -2.553 -3.118 10.630 1.00 96.38 204 VAL A CA 1
ATOM 1595 C C . VAL A 1 204 ? -2.058 -4.170 9.647 1.00 96.38 204 VAL A C 1
ATOM 1597 O O . VAL A 1 204 ? -2.195 -4.030 8.432 1.00 96.38 204 VAL A O 1
ATOM 1600 N N . LYS A 1 205 ? -1.483 -5.253 10.173 1.00 95.94 205 LYS A N 1
ATOM 1601 C CA . LYS A 1 205 ? -1.012 -6.390 9.379 1.00 95.94 205 LYS A CA 1
ATOM 1602 C C . LYS A 1 205 ? -1.213 -7.711 10.107 1.00 95.94 205 LYS A C 1
ATOM 1604 O O . LYS A 1 205 ? -1.043 -7.800 11.321 1.00 95.94 205 LYS A O 1
ATOM 1609 N N . LYS A 1 206 ? -1.569 -8.749 9.354 1.00 95.38 206 LYS A N 1
ATOM 1610 C CA . LYS A 1 206 ? -1.678 -10.139 9.838 1.00 95.38 206 LYS A CA 1
ATOM 1611 C C . LYS A 1 206 ? -0.555 -11.037 9.318 1.00 95.38 206 LYS A C 1
ATOM 1613 O O . LYS A 1 206 ? -0.372 -12.161 9.770 1.00 95.38 206 LYS A O 1
ATOM 1618 N N . GLU A 1 207 ? 0.205 -10.510 8.372 1.00 94.25 207 GLU A N 1
ATOM 1619 C CA . GLU A 1 207 ? 1.335 -11.114 7.684 1.00 94.25 207 GLU A CA 1
ATOM 1620 C C . GLU A 1 207 ? 2.212 -9.982 7.133 1.00 94.25 207 GLU A C 1
ATOM 1622 O O . GLU A 1 207 ? 1.750 -8.851 7.014 1.00 94.25 207 GLU A O 1
ATOM 1627 N N . ASN A 1 208 ? 3.462 -10.261 6.765 1.00 92.31 208 ASN A N 1
ATOM 1628 C CA . ASN A 1 208 ? 4.393 -9.213 6.321 1.00 92.31 208 ASN A CA 1
ATOM 1629 C C . ASN A 1 208 ? 4.340 -8.886 4.824 1.00 92.31 208 ASN A C 1
ATOM 1631 O O . ASN A 1 208 ? 5.162 -8.108 4.342 1.00 92.31 208 ASN A O 1
ATOM 1635 N N . ARG A 1 209 ? 3.382 -9.446 4.073 1.00 94.56 209 ARG A N 1
ATOM 1636 C CA . ARG A 1 209 ? 3.250 -9.114 2.647 1.00 94.56 209 ARG A CA 1
ATOM 1637 C C . ARG A 1 209 ? 2.627 -7.741 2.396 1.00 94.56 209 ARG A C 1
ATOM 1639 O O . ARG A 1 209 ? 3.019 -7.103 1.432 1.00 94.56 209 ARG A O 1
ATOM 1646 N N . PHE A 1 210 ? 1.705 -7.289 3.245 1.00 96.62 210 PHE A N 1
ATOM 1647 C CA . PHE A 1 210 ? 1.126 -5.946 3.185 1.00 96.62 210 PHE A CA 1
ATOM 1648 C C . PHE A 1 210 ? 0.590 -5.520 4.553 1.00 96.62 210 PHE A C 1
ATOM 1650 O O . PHE A 1 210 ? 0.293 -6.358 5.410 1.00 96.62 210 PHE A O 1
ATOM 1657 N N . SER A 1 211 ? 0.427 -4.216 4.728 1.00 96.81 211 SER A N 1
ATOM 1658 C CA . SER A 1 211 ? -0.327 -3.620 5.829 1.00 96.81 211 SER A CA 1
ATOM 1659 C C . SER A 1 211 ? -1.398 -2.711 5.257 1.00 96.81 211 SER A C 1
ATOM 1661 O O . SER A 1 211 ? -1.158 -2.060 4.247 1.00 96.81 211 SER A O 1
ATOM 1663 N N . GLU A 1 212 ? -2.541 -2.609 5.918 1.00 97.94 212 GLU A N 1
ATOM 1664 C CA . GLU A 1 212 ? -3.556 -1.609 5.583 1.00 97.94 212 GLU A CA 1
ATOM 1665 C C . GLU A 1 212 ? -3.557 -0.509 6.625 1.00 97.94 212 GLU A C 1
ATOM 1667 O O . GLU A 1 212 ? -3.378 -0.769 7.816 1.00 97.94 212 GLU A O 1
ATOM 1672 N N . HIS A 1 213 ? -3.718 0.722 6.167 1.00 97.38 213 HIS A N 1
ATOM 1673 C CA . HIS A 1 213 ? -3.705 1.902 7.010 1.00 97.38 213 HIS A CA 1
ATOM 1674 C C . HIS A 1 213 ? -5.107 2.494 7.069 1.00 97.38 213 HIS A C 1
ATOM 1676 O O . HIS A 1 213 ? -5.819 2.613 6.063 1.00 97.38 213 HIS A O 1
ATOM 1682 N N . TYR A 1 214 ? -5.521 2.828 8.285 1.00 97.88 214 TYR A N 1
ATOM 1683 C CA . TYR A 1 214 ? -6.864 3.281 8.593 1.00 97.88 214 TYR A CA 1
ATOM 1684 C C . TYR A 1 214 ? -6.813 4.542 9.437 1.00 97.88 214 TYR A C 1
ATOM 1686 O O . TYR A 1 214 ? -6.200 4.594 10.499 1.00 97.88 214 TYR A O 1
ATOM 1694 N N . LYS A 1 215 ? -7.579 5.547 9.036 1.00 96.06 215 LYS A N 1
ATOM 1695 C CA . LYS A 1 215 ? -7.895 6.677 9.904 1.00 96.06 215 LYS A CA 1
ATOM 1696 C C . LYS A 1 215 ? -9.114 6.301 10.728 1.00 96.06 215 LYS A C 1
ATOM 1698 O O . LYS A 1 215 ? -10.220 6.326 10.203 1.00 96.06 215 LYS A O 1
ATOM 1703 N N . ILE A 1 216 ? -8.911 5.948 11.994 1.00 94.88 216 ILE A N 1
ATOM 1704 C CA . ILE A 1 216 ? -9.979 5.547 12.934 1.00 94.88 216 ILE A CA 1
ATOM 1705 C C . ILE A 1 216 ? -10.499 6.704 13.797 1.00 94.88 216 ILE A C 1
ATOM 1707 O O . ILE A 1 216 ? -11.408 6.529 14.610 1.00 94.88 216 ILE A O 1
ATOM 1711 N N . PHE A 1 217 ? -9.920 7.891 13.624 1.00 91.31 217 PHE A N 1
ATOM 1712 C CA . PHE A 1 217 ? -10.210 9.090 14.397 1.00 91.31 217 PHE A CA 1
ATOM 1713 C C . PHE A 1 217 ? -10.232 10.314 13.472 1.00 91.31 217 PHE A C 1
ATOM 1715 O O . PHE A 1 217 ? -9.314 10.535 12.678 1.00 91.31 217 PHE A O 1
ATOM 1722 N N . LEU A 1 218 ? -11.317 11.085 13.526 1.00 90.19 218 LEU A N 1
ATOM 1723 C CA . LEU A 1 218 ? -11.482 12.333 12.785 1.00 90.19 218 LEU A CA 1
ATOM 1724 C C . LEU A 1 218 ? -10.912 13.512 13.575 1.00 90.19 218 LEU A C 1
ATOM 1726 O O . LEU A 1 218 ? -10.879 13.508 14.802 1.00 90.19 218 LEU A O 1
ATOM 1730 N N . SER A 1 219 ? -10.518 14.568 12.863 1.00 87.56 219 SER A N 1
ATOM 1731 C CA . SER A 1 219 ? -9.963 15.785 13.473 1.00 87.56 219 SER A CA 1
ATOM 1732 C C . SER A 1 219 ? -10.935 16.509 14.411 1.00 87.56 219 SER A C 1
ATOM 1734 O O . SER A 1 219 ? -10.507 17.334 15.209 1.00 87.56 219 SER A O 1
ATOM 1736 N N . ASP A 1 220 ? -12.235 16.239 14.301 1.00 89.38 220 ASP A N 1
ATOM 1737 C CA . ASP A 1 220 ? -13.285 16.791 15.161 1.00 89.38 220 ASP A CA 1
ATOM 1738 C C . ASP A 1 220 ? -13.586 15.918 16.398 1.00 89.38 220 ASP A C 1
ATOM 1740 O O . ASP A 1 220 ? -14.471 16.248 17.191 1.00 89.38 220 ASP A O 1
ATOM 1744 N N . GLY A 1 221 ? -12.841 14.825 16.592 1.00 91.25 221 GLY A N 1
ATOM 1745 C CA . GLY A 1 221 ? -12.950 13.956 17.759 1.00 91.25 221 GLY A CA 1
ATOM 1746 C C . GLY A 1 221 ? -13.771 12.685 17.549 1.00 91.25 221 GLY A C 1
ATOM 1747 O O . GLY A 1 221 ? -13.857 11.869 18.466 1.00 91.25 221 GLY A O 1
ATOM 1748 N N . HIS A 1 222 ? -14.403 12.497 16.389 1.00 96.06 222 HIS A N 1
ATOM 1749 C CA . HIS A 1 222 ? -15.286 11.352 16.169 1.00 96.06 222 HIS A CA 1
ATOM 1750 C C . HIS A 1 222 ? -14.537 10.099 15.711 1.00 96.06 222 HIS A C 1
ATOM 1752 O O . HIS A 1 222 ? -13.603 10.159 14.909 1.00 96.06 222 HIS A O 1
ATOM 1758 N N . VAL A 1 223 ? -15.000 8.938 16.177 1.00 96.50 223 VAL A N 1
ATOM 1759 C CA . VAL A 1 223 ? -14.583 7.645 15.627 1.00 96.50 223 VAL A CA 1
ATOM 1760 C C . VAL A 1 223 ? -14.967 7.581 14.150 1.00 96.50 223 VAL A C 1
ATOM 1762 O O . VAL A 1 223 ? -16.115 7.848 13.785 1.00 96.50 223 VAL A O 1
ATOM 1765 N N . ARG A 1 224 ? -14.014 7.195 13.301 1.00 95.88 224 ARG A N 1
ATOM 1766 C CA . ARG A 1 224 ? -14.238 6.979 11.868 1.00 95.88 224 ARG A CA 1
ATOM 1767 C C . ARG A 1 224 ? -14.417 5.494 11.582 1.00 95.88 224 ARG A C 1
ATOM 1769 O O . ARG A 1 224 ? -13.663 4.676 12.098 1.00 95.88 224 ARG A O 1
ATOM 1776 N N . ARG A 1 225 ? -15.396 5.173 10.736 1.00 95.44 225 ARG A N 1
ATOM 1777 C CA . ARG A 1 225 ? -15.847 3.804 10.466 1.00 95.44 225 ARG A CA 1
ATOM 1778 C C . ARG A 1 225 ? -15.989 3.487 8.983 1.00 95.44 225 ARG A C 1
ATOM 1780 O O . ARG A 1 225 ? -16.002 4.385 8.141 1.00 95.44 225 ARG A O 1
ATOM 1787 N N . GLY A 1 226 ? -16.167 2.204 8.696 1.00 95.12 226 GLY A N 1
ATOM 1788 C CA . GLY A 1 226 ? -16.454 1.624 7.393 1.00 95.12 226 GLY A CA 1
ATOM 1789 C C . GLY A 1 226 ? -15.297 1.765 6.413 1.00 95.12 226 GLY A C 1
ATOM 1790 O O . GLY A 1 226 ? -14.177 2.113 6.785 1.00 95.12 226 GLY A O 1
ATOM 1791 N N . ASN A 1 227 ? -15.584 1.543 5.131 1.00 95.00 227 ASN A N 1
ATOM 1792 C CA . ASN A 1 227 ? -14.592 1.691 4.061 1.00 95.00 227 ASN A CA 1
ATOM 1793 C C . ASN A 1 227 ? -14.030 3.113 3.986 1.00 95.00 227 ASN A C 1
ATOM 1795 O O . ASN A 1 227 ? -12.893 3.297 3.571 1.00 95.00 227 ASN A O 1
ATOM 1799 N N . ASP A 1 228 ? -14.782 4.114 4.448 1.00 92.44 228 ASP A N 1
ATOM 1800 C CA . ASP A 1 228 ? -14.291 5.484 4.508 1.00 92.44 228 ASP A CA 1
ATOM 1801 C C . ASP A 1 228 ? -13.131 5.648 5.486 1.00 92.44 228 ASP A C 1
ATOM 1803 O O . ASP A 1 228 ? -12.432 6.652 5.378 1.00 92.44 228 ASP A O 1
ATOM 1807 N N . SER A 1 229 ? -12.919 4.736 6.441 1.00 96.25 229 SER A N 1
ATOM 1808 C CA . SER A 1 229 ? -11.768 4.769 7.352 1.00 96.25 229 SER A CA 1
ATOM 1809 C C . SER A 1 229 ? -10.460 4.369 6.662 1.00 96.25 229 SER A C 1
ATOM 1811 O O . SER A 1 229 ? -9.422 4.927 7.017 1.00 96.25 229 SER A O 1
ATOM 1813 N N . TYR A 1 230 ? -10.515 3.517 5.634 1.00 97.75 230 TYR A N 1
ATOM 1814 C CA . TYR A 1 230 ? -9.360 3.070 4.852 1.00 97.75 230 TYR A CA 1
ATOM 1815 C C . TYR A 1 230 ? -8.646 4.238 4.157 1.00 97.75 230 TYR A C 1
ATOM 1817 O O . TYR A 1 230 ? -9.276 5.206 3.708 1.00 97.75 230 TYR A O 1
ATOM 1825 N N . ARG A 1 231 ? -7.316 4.155 4.105 1.00 96.81 231 ARG A N 1
ATOM 1826 C CA . ARG A 1 231 ? -6.437 5.183 3.534 1.00 96.81 231 ARG A CA 1
ATOM 1827 C C . ARG A 1 231 ? -5.561 4.606 2.447 1.00 96.81 231 ARG A C 1
ATOM 1829 O O . ARG A 1 231 ? -5.577 5.113 1.327 1.00 96.81 231 ARG A O 1
ATOM 1836 N N . SER A 1 232 ? -4.857 3.533 2.767 1.00 96.81 232 SER A N 1
ATOM 1837 C CA . SER A 1 232 ? -3.900 2.921 1.862 1.00 96.81 232 SER A CA 1
ATOM 1838 C C . SER A 1 232 ? -3.613 1.475 2.254 1.00 96.81 232 SER A C 1
ATOM 1840 O O . SER A 1 232 ? -3.921 1.015 3.356 1.00 96.81 232 SER A O 1
ATOM 1842 N N . THR A 1 233 ? -3.004 0.760 1.320 1.00 97.44 233 THR A N 1
ATOM 1843 C CA . THR A 1 233 ? -2.328 -0.504 1.556 1.00 97.44 233 THR A CA 1
ATOM 1844 C C . THR A 1 233 ? -0.878 -0.307 1.175 1.00 97.44 233 THR A C 1
ATOM 1846 O O . THR A 1 233 ? -0.574 0.178 0.083 1.00 97.44 233 THR A O 1
ATOM 1849 N N . CYS A 1 234 ? 0.012 -0.716 2.065 1.00 96.06 234 CYS A N 1
ATOM 1850 C CA . CYS A 1 234 ? 1.442 -0.638 1.851 1.00 96.06 234 CYS A CA 1
ATOM 1851 C C . CYS A 1 234 ? 2.015 -1.992 1.454 1.00 96.06 234 CYS A C 1
ATOM 1853 O O . CYS A 1 234 ? 1.637 -3.022 2.023 1.00 96.06 234 CYS A O 1
ATOM 1855 N N . TRP A 1 235 ? 2.932 -1.968 0.487 1.00 95.94 235 TRP A N 1
ATOM 1856 C CA . TRP A 1 235 ? 3.616 -3.142 -0.049 1.00 95.94 235 TRP A CA 1
ATOM 1857 C C . TRP A 1 235 ? 5.138 -2.938 -0.044 1.00 95.94 235 TRP A C 1
ATOM 1859 O O . TRP A 1 235 ? 5.606 -1.979 -0.660 1.00 95.94 235 TRP A O 1
ATOM 1869 N N . PRO A 1 236 ? 5.929 -3.834 0.580 1.00 94.06 236 PRO A N 1
ATOM 1870 C CA . PRO A 1 236 ? 5.525 -4.810 1.600 1.00 94.06 236 PRO A CA 1
ATOM 1871 C C . PRO A 1 236 ? 4.836 -4.155 2.806 1.00 94.06 236 PRO A C 1
ATOM 1873 O O . PRO A 1 236 ? 4.622 -2.946 2.824 1.00 94.06 236 PRO A O 1
ATOM 1876 N N . ALA A 1 237 ? 4.483 -4.941 3.825 1.00 94.50 237 ALA A N 1
ATOM 1877 C CA . ALA A 1 237 ? 3.867 -4.374 5.020 1.00 94.50 237 ALA A CA 1
ATOM 1878 C C . ALA A 1 237 ? 4.754 -3.295 5.663 1.00 94.50 237 ALA A C 1
ATOM 1880 O O . ALA A 1 237 ? 5.969 -3.469 5.756 1.00 94.50 237 ALA A O 1
ATOM 1881 N N . ALA A 1 238 ? 4.140 -2.232 6.168 1.00 90.19 238 ALA A N 1
ATOM 1882 C CA . ALA A 1 238 ? 4.823 -1.235 6.979 1.00 90.19 238 ALA A CA 1
ATOM 1883 C C . ALA A 1 238 ? 5.113 -1.762 8.404 1.00 90.19 238 ALA A C 1
ATOM 1885 O O . ALA A 1 238 ? 4.600 -2.825 8.793 1.00 90.19 238 ALA A O 1
ATOM 1886 N N . PHE A 1 239 ? 5.905 -0.970 9.140 1.00 85.44 239 PHE A N 1
ATOM 1887 C CA . PHE A 1 239 ? 6.296 -1.035 10.564 1.00 85.44 239 PHE A CA 1
ATOM 1888 C C . PHE A 1 239 ? 7.001 -2.294 11.080 1.00 85.44 239 PHE A C 1
ATOM 1890 O O . PHE A 1 239 ? 6.488 -3.425 10.956 1.00 85.44 239 PHE A O 1
#